Protein AF-A0A5Q4GET6-F1 (afdb_monomer)

Secondary structure (DSSP, 8-state):
--THHHHHHHHHHHHHHSS---PPPPP-TTT--TT--HHHHHHHH---SEEEEEEETTEEEEEEEE--STTSPPEEEEEETTEEEEEEE------S---GGGGGS-SSPPTT--HHHHHHHHHHHHHHHSB-TT-------TT--S------------------------------S-TTSHHHHHHHHHHHHHHHHHTT--TT-BHHHHIIIIITTS-EEEEEETTEEEEEEEETTTTEEEEEEEEETTEEEEEESS--EE-SSSSSTT-EES--

Nearest PDB structures (foldseek):
  4dm5-assembly4_D  TM=6.888E-01  e=6.391E-01  Pseudomonas aeruginosa PAO1
  6e7o-assembly1_B  TM=6.953E-01  e=1.785E+00  Homo sapiens
  6e7o-assembly2_C  TM=7.810E-01  e=1.686E+00  Homo sapiens
  4g59-assembly2_D  TM=2.297E-01  e=4.449E+00  Murid betaherpesvirus 1
  3d37-assembly1_B  TM=3.613E-01  e=8.334E+00  Neisseria meningitidis MC58

Radius of gyration: 22.81 Å; Cα contacts (8 Å, |Δi|>4): 428; chains: 1; bounding box: 54×76×54 Å

Structure (mmCIF, N/CA/C/O backbone):
data_AF-A0A5Q4GET6-F1
#
_entry.id   AF-A0A5Q4GET6-F1
#
loop_
_atom_site.group_PDB
_atom_site.id
_atom_site.type_symbol
_atom_site.label_atom_id
_atom_site.label_alt_id
_atom_site.label_comp_id
_atom_site.label_asym_id
_atom_site.label_entity_id
_atom_site.label_seq_id
_atom_site.pdbx_PDB_ins_code
_atom_site.Cartn_x
_atom_site.Cartn_y
_atom_site.Cartn_z
_atom_site.occupancy
_atom_site.B_iso_or_equiv
_atom_site.auth_seq_id
_atom_site.auth_comp_id
_atom_site.auth_asym_id
_atom_site.auth_atom_id
_atom_site.pdbx_PDB_model_num
ATOM 1 N N . MET A 1 1 ? 30.395 -58.467 11.548 1.00 51.28 1 MET A N 1
ATOM 2 C CA . MET A 1 1 ? 29.445 -57.591 10.824 1.00 51.28 1 MET A CA 1
ATOM 3 C C . MET A 1 1 ? 29.639 -56.114 11.220 1.00 51.28 1 MET A C 1
ATOM 5 O O . MET A 1 1 ? 28.875 -55.628 12.043 1.00 51.28 1 MET A O 1
ATOM 9 N N . PRO A 1 2 ? 30.645 -55.384 10.689 1.00 51.28 2 PRO A N 1
ATOM 10 C CA . PRO A 1 2 ? 30.845 -53.957 10.989 1.00 51.28 2 PRO A CA 1
ATOM 11 C C . PRO A 1 2 ? 30.502 -53.000 9.825 1.00 51.28 2 PRO A C 1
ATOM 13 O O . PRO A 1 2 ? 30.508 -51.788 10.008 1.00 51.28 2 PRO A O 1
ATOM 16 N N . LEU A 1 3 ? 30.165 -53.519 8.638 1.00 47.75 3 LEU A N 1
ATOM 17 C CA . LEU A 1 3 ? 29.995 -52.714 7.419 1.00 47.75 3 LEU A CA 1
ATOM 18 C C . LEU A 1 3 ? 28.686 -51.905 7.359 1.00 47.75 3 LEU A C 1
ATOM 20 O O . LEU A 1 3 ? 28.613 -50.925 6.627 1.00 47.75 3 LEU A O 1
ATOM 24 N N . LEU A 1 4 ? 27.671 -52.245 8.161 1.00 46.81 4 LEU A N 1
ATOM 25 C CA . LEU A 1 4 ? 26.363 -51.580 8.084 1.00 46.81 4 LEU A CA 1
ATOM 26 C C . LEU A 1 4 ? 26.297 -50.213 8.794 1.00 46.81 4 LEU A C 1
ATOM 28 O O . LEU A 1 4 ? 25.364 -49.455 8.556 1.00 46.81 4 LEU A O 1
ATOM 32 N N . ARG A 1 5 ? 27.263 -49.877 9.664 1.00 46.00 5 ARG A N 1
ATOM 33 C CA . ARG A 1 5 ? 27.247 -48.616 10.439 1.00 46.00 5 ARG A CA 1
ATOM 34 C C . ARG A 1 5 ? 27.892 -47.426 9.723 1.00 46.00 5 ARG A C 1
ATOM 36 O O . ARG A 1 5 ? 27.622 -46.291 10.093 1.00 46.00 5 ARG A O 1
ATOM 43 N N . TYR A 1 6 ? 28.707 -47.665 8.694 1.00 47.94 6 TYR A N 1
ATOM 44 C CA . TYR A 1 6 ? 29.340 -46.583 7.928 1.00 47.94 6 TYR A CA 1
ATOM 45 C C . TYR A 1 6 ? 28.446 -46.032 6.808 1.00 47.94 6 TYR A C 1
ATOM 47 O O . TYR A 1 6 ? 28.577 -44.860 6.461 1.00 47.94 6 TYR A O 1
ATOM 55 N N . MET A 1 7 ? 27.501 -46.830 6.294 1.00 44.16 7 MET A N 1
ATOM 56 C CA . MET A 1 7 ? 26.581 -46.407 5.226 1.00 44.16 7 MET A CA 1
ATOM 57 C C . MET A 1 7 ? 25.495 -45.436 5.700 1.00 44.16 7 MET A C 1
ATOM 59 O O . MET A 1 7 ? 25.073 -44.575 4.936 1.00 44.16 7 MET A O 1
ATOM 63 N N . THR A 1 8 ? 25.049 -45.526 6.953 1.00 49.00 8 THR A N 1
ATOM 64 C CA . THR A 1 8 ? 24.044 -44.591 7.476 1.00 49.00 8 THR A CA 1
ATOM 65 C C . THR A 1 8 ? 24.626 -43.214 7.770 1.00 49.00 8 THR A C 1
ATOM 67 O O . THR A 1 8 ? 23.923 -42.233 7.589 1.00 49.00 8 THR A O 1
ATOM 70 N N . CYS A 1 9 ? 25.907 -43.107 8.139 1.00 42.62 9 CYS A N 1
ATOM 71 C CA . CYS A 1 9 ? 26.529 -41.814 8.448 1.00 42.62 9 CYS A CA 1
ATOM 72 C C . CYS A 1 9 ? 26.818 -40.970 7.190 1.00 42.62 9 CYS A C 1
ATOM 74 O O . CYS A 1 9 ? 26.744 -39.745 7.228 1.00 42.62 9 CYS A O 1
ATOM 76 N N . THR A 1 10 ? 27.107 -41.614 6.054 1.00 50.06 10 THR A N 1
ATOM 77 C CA . THR A 1 10 ? 27.337 -40.918 4.774 1.00 50.06 10 THR A CA 1
ATOM 78 C C . THR A 1 10 ? 26.037 -40.430 4.138 1.00 50.06 10 THR A C 1
ATOM 80 O O . THR A 1 10 ? 26.026 -39.363 3.527 1.00 50.06 10 THR A O 1
ATOM 83 N N . LEU A 1 11 ? 24.926 -41.152 4.325 1.00 46.38 11 LEU A N 1
ATOM 84 C CA . LEU A 1 11 ? 23.637 -40.766 3.748 1.00 46.38 11 LEU A CA 1
ATOM 85 C C . LEU A 1 11 ? 23.044 -39.512 4.418 1.00 46.38 11 LEU A C 1
ATOM 87 O O . LEU A 1 11 ? 22.482 -38.668 3.726 1.00 46.38 11 LEU A O 1
ATOM 91 N N . THR A 1 12 ? 23.213 -39.342 5.736 1.00 50.28 12 THR A N 1
ATOM 92 C CA . THR A 1 12 ? 22.733 -38.147 6.459 1.00 50.28 12 THR A CA 1
ATOM 93 C C . THR A 1 12 ? 23.566 -36.900 6.172 1.00 50.28 12 THR A C 1
ATOM 95 O O . THR A 1 12 ? 23.047 -35.790 6.237 1.00 50.28 12 THR A O 1
ATOM 98 N N . MET A 1 13 ? 24.852 -37.055 5.842 1.00 44.59 13 MET A N 1
ATOM 99 C CA . MET A 1 13 ? 25.710 -35.908 5.531 1.00 44.59 13 MET A CA 1
ATOM 100 C C . MET A 1 13 ? 25.432 -35.339 4.128 1.00 44.59 13 MET A C 1
ATOM 102 O O . MET A 1 13 ? 25.632 -34.149 3.896 1.00 44.59 13 MET A O 1
ATOM 106 N N . MET A 1 14 ? 24.911 -36.160 3.207 1.00 44.09 14 MET A N 1
ATOM 107 C CA . MET A 1 14 ? 24.609 -35.734 1.837 1.00 44.09 14 MET A CA 1
ATOM 108 C C . MET A 1 14 ? 23.260 -35.000 1.709 1.00 44.09 14 MET A C 1
ATOM 110 O O . MET A 1 14 ? 23.123 -34.125 0.857 1.00 44.09 14 MET A O 1
ATOM 114 N N . THR A 1 15 ? 22.283 -35.271 2.581 1.00 50.56 15 THR A N 1
ATOM 115 C CA . THR A 1 15 ? 21.003 -34.537 2.610 1.00 50.56 15 THR A CA 1
ATOM 116 C C . THR A 1 15 ? 21.117 -33.133 3.207 1.00 50.56 15 THR A C 1
ATOM 118 O O . THR A 1 15 ? 20.349 -32.259 2.817 1.00 50.56 15 THR A O 1
ATOM 121 N N . ILE A 1 16 ? 22.096 -32.874 4.082 1.00 49.88 16 ILE A N 1
ATOM 122 C CA . ILE A 1 16 ? 22.328 -31.536 4.666 1.00 49.88 16 ILE A CA 1
ATOM 123 C C . ILE A 1 16 ? 23.062 -30.603 3.680 1.00 49.88 16 ILE A C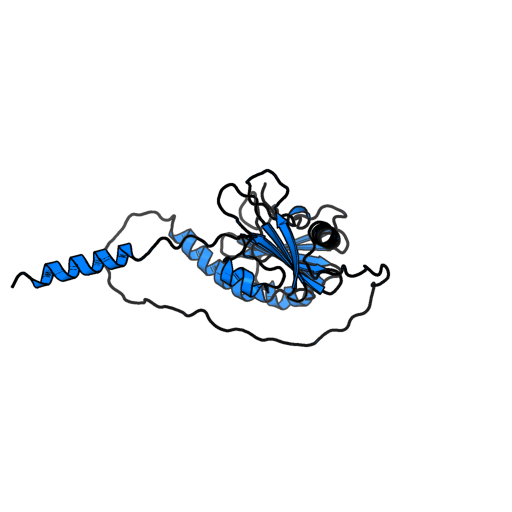 1
ATOM 125 O O . ILE A 1 16 ? 22.913 -29.390 3.752 1.00 49.88 16 ILE A O 1
ATOM 129 N N . LEU A 1 17 ? 23.803 -31.140 2.705 1.00 45.44 17 LEU A N 1
ATOM 130 C CA . LEU A 1 17 ? 24.475 -30.331 1.673 1.00 45.44 17 LEU A CA 1
ATOM 131 C C . LEU A 1 17 ? 23.566 -29.969 0.484 1.00 45.44 17 LEU A C 1
ATOM 133 O O . LEU A 1 17 ? 23.914 -29.092 -0.303 1.00 45.44 17 LEU A O 1
ATOM 137 N N . LEU A 1 18 ? 22.400 -30.613 0.361 1.00 47.69 18 LEU A N 1
ATOM 138 C CA . LEU A 1 18 ? 21.393 -30.320 -0.667 1.00 47.69 18 LEU A CA 1
ATOM 139 C C . LEU A 1 18 ? 20.304 -29.348 -0.202 1.00 47.69 18 LEU A C 1
ATOM 141 O O . LEU A 1 18 ? 19.483 -28.937 -1.022 1.00 47.69 18 LEU A O 1
ATOM 145 N N . SER A 1 19 ? 20.327 -28.888 1.054 1.00 45.31 19 SER A N 1
ATOM 146 C CA . SER A 1 19 ? 19.693 -27.613 1.400 1.00 45.31 19 SER A CA 1
ATOM 147 C C . SER A 1 19 ? 20.565 -26.485 0.847 1.00 45.31 19 SER A C 1
ATOM 149 O O . SER A 1 19 ? 21.193 -25.733 1.594 1.00 45.31 19 SER A O 1
ATOM 151 N N . GLY A 1 20 ? 20.673 -26.427 -0.484 1.00 45.19 20 GLY A N 1
ATOM 152 C CA . GLY A 1 20 ? 21.256 -25.296 -1.174 1.00 45.19 20 GLY A CA 1
ATOM 153 C C . GLY A 1 20 ? 20.581 -24.051 -0.631 1.00 45.19 20 GLY A C 1
ATOM 154 O O . GLY A 1 20 ? 19.354 -24.018 -0.510 1.00 45.19 20 GLY A O 1
ATOM 155 N N . CYS A 1 21 ? 21.382 -23.064 -0.241 1.00 48.19 21 CYS A N 1
ATOM 156 C CA . CYS A 1 21 ? 20.897 -21.725 0.031 1.00 48.19 21 CYS A CA 1
ATOM 157 C C . CYS A 1 21 ? 20.156 -21.270 -1.226 1.00 48.19 21 CYS A C 1
ATOM 159 O O . CYS A 1 21 ? 20.786 -20.786 -2.163 1.00 48.19 21 CYS A O 1
ATOM 161 N N . ALA A 1 22 ? 18.844 -21.506 -1.287 1.00 53.22 22 ALA A N 1
ATOM 162 C CA . ALA A 1 22 ? 18.004 -20.967 -2.331 1.00 53.22 22 ALA A CA 1
ATOM 163 C C . ALA A 1 22 ? 18.112 -19.457 -2.158 1.00 53.22 22 ALA A C 1
ATOM 165 O O . ALA A 1 22 ? 17.583 -18.889 -1.201 1.00 53.22 22 ALA A O 1
ATOM 166 N N . SER A 1 23 ? 18.930 -18.835 -3.005 1.00 60.94 23 SER A N 1
ATOM 167 C CA . SER A 1 23 ? 19.080 -17.392 -3.045 1.00 60.94 23 SER A CA 1
ATOM 168 C C . SER A 1 23 ? 17.683 -16.809 -3.181 1.00 60.94 23 SER A C 1
ATOM 170 O O . SER A 1 23 ? 16.946 -17.210 -4.084 1.00 60.94 23 SER A O 1
ATOM 172 N N . LYS A 1 24 ? 17.308 -15.915 -2.261 1.00 65.69 24 LYS A N 1
ATOM 173 C CA . LYS A 1 24 ? 16.053 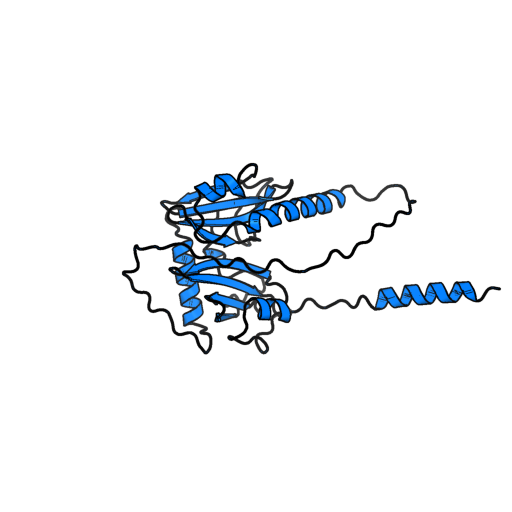-15.168 -2.351 1.00 65.69 24 LYS A CA 1
ATOM 174 C C . LYS A 1 24 ? 15.980 -14.588 -3.773 1.00 65.69 24 LYS A C 1
ATOM 176 O O . LYS A 1 24 ? 16.949 -13.939 -4.172 1.00 65.69 24 LYS A O 1
ATOM 181 N N . PRO A 1 25 ? 14.926 -14.880 -4.556 1.00 71.94 25 PRO A N 1
ATOM 182 C CA . PRO A 1 25 ? 14.800 -14.290 -5.880 1.00 71.94 25 PRO A CA 1
ATOM 183 C C . PRO A 1 25 ? 14.797 -12.766 -5.721 1.00 71.94 25 PRO A C 1
ATOM 185 O O . PRO A 1 25 ? 14.176 -12.235 -4.798 1.00 71.94 25 PRO A O 1
ATOM 188 N N . TYR A 1 26 ? 15.576 -12.095 -6.563 1.00 79.50 26 TYR A N 1
ATOM 189 C CA . TYR A 1 26 ? 15.629 -10.640 -6.638 1.00 79.50 26 TYR A CA 1
ATOM 190 C C . TYR A 1 26 ? 14.749 -10.180 -7.791 1.00 79.50 26 TYR A C 1
ATOM 192 O O . TYR A 1 26 ? 14.568 -10.905 -8.776 1.00 79.50 26 TYR A O 1
ATOM 200 N N . PHE A 1 27 ? 14.226 -8.964 -7.680 1.00 81.94 27 PHE A N 1
ATOM 201 C CA . PHE A 1 27 ? 13.545 -8.355 -8.807 1.00 81.94 27 PHE A CA 1
ATOM 202 C C . PHE A 1 27 ? 14.565 -7.952 -9.863 1.00 81.94 27 PHE A C 1
ATOM 204 O O . PHE A 1 27 ? 15.551 -7.273 -9.571 1.00 81.94 27 PHE A O 1
ATOM 211 N N . ASP A 1 28 ? 14.313 -8.393 -11.085 1.00 79.69 28 ASP A N 1
ATOM 212 C CA . ASP A 1 28 ? 15.148 -8.121 -12.239 1.00 79.69 28 ASP A CA 1
ATOM 213 C C . ASP A 1 28 ? 14.284 -7.434 -13.290 1.00 79.69 28 ASP A C 1
ATOM 215 O O . ASP A 1 28 ? 13.353 -8.019 -13.840 1.00 79.69 28 ASP A O 1
ATOM 219 N N . MET A 1 29 ? 14.588 -6.161 -13.521 1.00 75.56 29 MET A N 1
ATOM 220 C CA . MET A 1 29 ? 13.825 -5.311 -14.425 1.00 75.56 29 MET A CA 1
ATOM 221 C C . MET A 1 29 ? 14.010 -5.719 -15.892 1.00 75.56 29 MET A C 1
ATOM 223 O O . MET A 1 29 ? 13.139 -5.430 -16.702 1.00 75.56 29 MET A O 1
ATOM 227 N N . GLU A 1 30 ? 15.103 -6.407 -16.244 1.00 75.81 30 GLU A N 1
ATOM 228 C CA . GLU A 1 30 ? 15.332 -6.877 -17.619 1.00 75.81 30 GLU A CA 1
ATOM 229 C C . GLU A 1 30 ? 14.419 -8.051 -17.985 1.00 75.81 30 GLU A C 1
ATOM 231 O O . GLU A 1 30 ? 14.071 -8.237 -19.152 1.00 75.81 30 GLU A O 1
ATOM 236 N N . THR A 1 31 ? 14.027 -8.845 -16.987 1.00 77.12 31 THR A N 1
ATOM 237 C CA . THR A 1 31 ? 13.155 -10.012 -17.162 1.00 77.12 31 THR A CA 1
ATOM 238 C C . THR A 1 31 ? 11.711 -9.756 -16.746 1.00 77.12 31 THR A C 1
ATOM 240 O O . THR A 1 31 ? 10.856 -10.604 -17.011 1.00 77.12 31 THR A O 1
ATOM 243 N N . ALA A 1 32 ? 11.418 -8.606 -16.135 1.00 76.62 32 ALA A N 1
ATOM 244 C CA . ALA A 1 32 ? 10.061 -8.154 -15.868 1.00 76.62 32 ALA A CA 1
ATOM 245 C C . ALA A 1 32 ? 9.429 -7.601 -17.153 1.00 76.62 32 ALA A C 1
ATOM 247 O O . ALA A 1 32 ? 9.948 -6.685 -17.790 1.00 76.62 32 ALA A O 1
ATOM 248 N N . SER A 1 33 ? 8.283 -8.153 -17.539 1.00 75.94 33 SER A N 1
ATOM 249 C CA . SER A 1 33 ? 7.458 -7.614 -18.613 1.00 75.94 33 SER A CA 1
ATOM 250 C C . SER A 1 33 ? 6.381 -6.723 -18.018 1.00 75.94 33 SER A C 1
ATOM 252 O O . SER A 1 33 ? 5.735 -7.072 -17.036 1.00 75.94 33 SER A O 1
ATOM 254 N N . HIS A 1 34 ? 6.086 -5.600 -18.665 1.00 70.38 34 HIS A N 1
ATOM 255 C CA . HIS A 1 34 ? 4.929 -4.789 -18.285 1.00 70.38 34 HIS A CA 1
ATOM 256 C C . HIS A 1 34 ? 3.576 -5.474 -18.557 1.00 70.38 34 HIS A C 1
ATOM 258 O O . HIS A 1 34 ? 2.538 -5.010 -18.089 1.00 70.38 34 HIS A O 1
ATOM 264 N N . GLN A 1 35 ? 3.579 -6.586 -19.292 1.00 75.44 35 GLN A N 1
ATOM 265 C CA . GLN A 1 35 ? 2.404 -7.437 -19.475 1.00 75.44 35 GLN A CA 1
ATOM 266 C C . GLN A 1 35 ? 2.279 -8.511 -18.391 1.00 75.44 35 GLN A C 1
ATOM 268 O O . GLN A 1 35 ? 1.263 -9.202 -18.358 1.00 75.44 35 GLN A O 1
ATOM 273 N N . ASP A 1 36 ? 3.287 -8.670 -17.527 1.00 79.50 36 ASP A N 1
ATOM 274 C CA . ASP A 1 36 ? 3.204 -9.628 -16.432 1.00 79.50 36 ASP A CA 1
ATOM 275 C C . ASP A 1 36 ? 2.072 -9.216 -15.484 1.00 79.50 36 ASP A C 1
ATOM 277 O O . ASP A 1 36 ? 1.946 -8.054 -15.074 1.00 79.50 36 ASP A O 1
ATOM 281 N N . SER A 1 37 ? 1.242 -10.195 -15.126 1.00 84.31 37 SER A N 1
ATOM 282 C CA . SER A 1 37 ? 0.279 -10.015 -14.050 1.00 84.31 37 SER A CA 1
ATOM 283 C C . SER A 1 37 ? 1.005 -9.888 -12.707 1.00 84.31 37 SER A C 1
ATOM 285 O O . SER A 1 37 ? 2.180 -10.236 -12.560 1.00 84.31 37 SER A O 1
ATOM 287 N N . TRP A 1 38 ? 0.282 -9.429 -11.684 1.00 85.69 38 TRP A N 1
ATOM 288 C CA . TRP A 1 38 ? 0.804 -9.406 -10.316 1.00 85.69 38 TRP A CA 1
ATOM 289 C C . TRP A 1 38 ? 1.344 -10.776 -9.873 1.00 85.69 38 TRP A C 1
ATOM 291 O O . TRP A 1 38 ? 2.428 -10.865 -9.294 1.00 85.69 38 TRP A O 1
ATOM 301 N N . ASP A 1 39 ? 0.597 -11.844 -10.154 1.00 87.50 39 ASP A N 1
ATOM 302 C CA . ASP A 1 39 ? 0.972 -13.193 -9.739 1.00 87.50 39 ASP A CA 1
ATOM 303 C C . ASP A 1 39 ? 2.181 -13.709 -10.524 1.00 87.50 39 ASP A C 1
ATOM 305 O O . ASP A 1 39 ? 3.042 -14.369 -9.942 1.00 87.50 39 ASP A O 1
ATOM 309 N N . ASP A 1 40 ? 2.314 -13.354 -11.805 1.00 87.94 40 ASP A N 1
ATOM 310 C CA . ASP A 1 40 ? 3.498 -13.690 -12.604 1.00 87.94 40 ASP A CA 1
ATOM 311 C C . ASP A 1 40 ? 4.762 -13.040 -12.036 1.00 87.94 40 ASP A C 1
ATOM 313 O O . ASP A 1 40 ? 5.784 -13.718 -11.879 1.00 87.94 40 ASP A O 1
ATOM 317 N N . LEU A 1 41 ? 4.683 -11.760 -11.652 1.00 86.38 41 LEU A N 1
ATOM 318 C CA . LEU A 1 41 ? 5.796 -11.073 -11.000 1.00 86.38 41 LEU A CA 1
ATOM 319 C C . LEU A 1 41 ? 6.145 -11.719 -9.661 1.00 86.38 41 LEU A C 1
ATOM 321 O O . LEU A 1 41 ? 7.321 -11.966 -9.393 1.00 86.38 41 LEU A O 1
ATOM 325 N N . VAL A 1 42 ? 5.145 -12.044 -8.835 1.00 88.75 42 VAL A N 1
ATOM 326 C CA . VAL A 1 42 ? 5.389 -12.681 -7.534 1.00 88.75 42 VAL A CA 1
ATOM 327 C C . VAL A 1 42 ? 6.001 -14.075 -7.691 1.00 88.75 42 VAL A C 1
ATOM 329 O O . VAL A 1 42 ? 6.910 -14.456 -6.951 1.00 88.75 42 VAL A O 1
ATOM 332 N N . ASN A 1 43 ? 5.536 -14.847 -8.670 1.00 87.38 43 ASN A N 1
ATOM 333 C CA . ASN A 1 43 ? 6.049 -16.186 -8.936 1.00 87.38 43 ASN A CA 1
ATOM 334 C C . ASN A 1 43 ? 7.489 -16.158 -9.467 1.00 87.38 43 ASN A C 1
ATOM 336 O O . ASN A 1 43 ? 8.286 -17.025 -9.106 1.00 87.38 43 ASN A O 1
ATOM 340 N N . ARG A 1 44 ? 7.839 -15.168 -10.297 1.00 86.44 44 ARG A N 1
ATOM 341 C CA . ARG A 1 44 ? 9.167 -15.051 -10.920 1.00 86.44 44 ARG A CA 1
ATOM 342 C C . ARG A 1 44 ? 10.198 -14.387 -10.006 1.00 86.44 44 ARG A C 1
ATOM 344 O O . ARG A 1 44 ? 11.326 -14.865 -9.910 1.00 86.44 44 ARG A O 1
ATOM 351 N N . HIS A 1 45 ? 9.810 -13.313 -9.322 1.00 86.75 45 HIS A N 1
ATOM 352 C CA . HIS A 1 45 ? 10.716 -12.446 -8.560 1.00 86.75 45 HIS A CA 1
ATOM 353 C C . HIS A 1 45 ? 10.566 -12.584 -7.039 1.00 86.75 45 HIS A C 1
ATOM 355 O O . HIS A 1 45 ? 11.313 -11.966 -6.284 1.00 86.75 45 HIS A O 1
ATOM 361 N N . GLY A 1 46 ? 9.645 -13.426 -6.567 1.00 87.75 46 GLY A N 1
ATOM 362 C CA . GLY A 1 46 ? 9.380 -13.633 -5.147 1.00 87.75 46 GLY A CA 1
ATOM 363 C C . GLY A 1 46 ? 8.365 -12.650 -4.582 1.00 87.75 46 GLY A C 1
ATOM 364 O O . GLY A 1 46 ? 7.554 -12.079 -5.291 1.00 87.75 46 GLY A O 1
ATOM 365 N N . ARG A 1 47 ? 8.354 -12.463 -3.263 1.00 88.06 47 ARG A N 1
ATOM 366 C CA . ARG A 1 47 ? 7.440 -11.490 -2.655 1.00 88.06 47 ARG A CA 1
ATOM 367 C C . ARG A 1 47 ? 8.072 -10.103 -2.658 1.00 88.06 47 ARG A C 1
ATOM 369 O O . ARG A 1 47 ? 9.265 -10.010 -2.353 1.00 88.06 47 ARG A O 1
ATOM 376 N N . PRO A 1 48 ? 7.283 -9.050 -2.922 1.00 89.88 48 PRO A N 1
ATOM 377 C CA . PRO A 1 48 ? 7.764 -7.693 -2.743 1.00 89.88 48 PRO A CA 1
ATOM 378 C C . PRO A 1 48 ? 8.172 -7.484 -1.283 1.00 89.88 48 PRO A C 1
ATOM 380 O O . PRO A 1 48 ? 7.665 -8.147 -0.371 1.00 89.88 48 PRO A O 1
ATOM 383 N N . PHE A 1 49 ? 9.101 -6.558 -1.076 1.00 86.56 49 PHE A N 1
ATOM 384 C CA . PHE A 1 49 ? 9.455 -6.091 0.257 1.00 86.56 49 PHE A CA 1
ATOM 385 C C . PHE A 1 49 ? 8.256 -5.416 0.920 1.00 86.56 49 PHE A C 1
ATOM 387 O O . PHE A 1 49 ? 7.992 -5.654 2.097 1.00 86.56 49 PHE A O 1
ATOM 394 N N . ASP A 1 50 ? 7.514 -4.637 0.135 1.00 89.62 50 ASP A N 1
ATOM 395 C CA . ASP A 1 50 ? 6.343 -3.923 0.601 1.00 89.62 50 ASP A CA 1
ATOM 396 C C . ASP A 1 50 ? 5.250 -3.852 -0.477 1.00 89.62 50 ASP A C 1
ATOM 398 O O . ASP A 1 50 ? 5.542 -3.852 -1.672 1.00 89.62 50 ASP A O 1
ATOM 402 N N . SER A 1 51 ? 3.983 -3.814 -0.065 1.00 92.81 51 SER A N 1
ATOM 403 C CA . SER A 1 51 ? 2.836 -3.674 -0.957 1.00 92.81 51 SER A CA 1
ATOM 404 C C . SER A 1 51 ? 1.668 -2.916 -0.324 1.00 92.81 51 SER A C 1
ATOM 406 O O . SER A 1 51 ? 1.334 -3.082 0.859 1.00 92.81 51 SER A O 1
ATOM 408 N N . LEU A 1 52 ? 0.999 -2.149 -1.180 1.00 95.25 52 LEU A N 1
ATOM 409 C CA . LEU A 1 52 ? -0.163 -1.326 -0.886 1.00 95.25 52 LEU A CA 1
ATOM 410 C C . LEU A 1 52 ? -1.253 -1.603 -1.925 1.00 95.25 52 LEU A C 1
ATOM 412 O O . LEU A 1 52 ? -0.998 -1.558 -3.125 1.00 95.25 52 LEU A O 1
ATOM 416 N N . GLU A 1 53 ? -2.473 -1.855 -1.467 1.00 95.81 53 GLU A N 1
ATOM 417 C CA . GLU A 1 53 ? -3.680 -1.864 -2.302 1.00 95.81 53 GLU A CA 1
ATOM 418 C C . GLU A 1 53 ? -4.396 -0.522 -2.109 1.00 95.81 53 GLU A C 1
ATOM 420 O O . GLU A 1 53 ? -4.548 -0.088 -0.971 1.00 95.81 53 GLU A O 1
ATOM 425 N N . PHE A 1 54 ? -4.833 0.156 -3.170 1.00 96.44 54 PHE A N 1
ATOM 426 C CA . PHE A 1 54 ? -5.534 1.443 -3.066 1.00 96.44 54 PHE A CA 1
ATOM 427 C C . PHE A 1 54 ? -6.489 1.683 -4.236 1.00 96.44 54 PHE A C 1
ATOM 429 O O . PHE A 1 54 ? -6.416 0.996 -5.252 1.00 96.44 54 PHE A O 1
ATOM 436 N N . LEU A 1 55 ? -7.410 2.632 -4.074 1.00 93.44 55 LEU A N 1
ATOM 437 C CA . LEU A 1 55 ? -8.292 3.091 -5.143 1.00 93.44 55 LEU A CA 1
ATOM 438 C C . LEU A 1 55 ? -7.649 4.271 -5.878 1.00 93.44 55 LEU A C 1
ATOM 440 O O . LEU A 1 55 ? -7.368 5.297 -5.259 1.00 93.44 55 LEU A O 1
ATOM 444 N N . LEU A 1 56 ? -7.445 4.129 -7.184 1.00 91.25 56 LEU A N 1
ATOM 445 C CA . LEU A 1 56 ? -7.160 5.236 -8.096 1.00 91.25 56 LEU A CA 1
ATOM 446 C C . LEU A 1 56 ? -8.467 5.566 -8.817 1.00 91.25 56 LEU A C 1
ATOM 448 O O . LEU A 1 56 ? -8.968 4.731 -9.571 1.00 91.25 56 LEU A O 1
ATOM 452 N N . ASP A 1 57 ? -9.069 6.715 -8.511 1.00 86.31 57 ASP A N 1
ATOM 453 C CA . ASP A 1 57 ? -10.473 7.002 -8.818 1.00 86.31 57 ASP A CA 1
ATOM 454 C C . ASP A 1 57 ? -11.416 5.880 -8.323 1.00 86.31 57 ASP A C 1
ATOM 456 O O . ASP A 1 57 ? -11.742 5.796 -7.137 1.00 86.31 57 ASP A O 1
ATOM 460 N N . GLN A 1 58 ? -11.843 4.985 -9.221 1.00 83.31 58 GLN A N 1
ATOM 461 C CA . GLN A 1 58 ? -12.699 3.826 -8.925 1.00 83.31 58 GLN A CA 1
ATOM 462 C C . GLN A 1 58 ? -12.027 2.474 -9.213 1.00 83.31 58 GLN A C 1
ATOM 464 O O . GLN A 1 58 ? -12.648 1.426 -9.031 1.00 83.31 58 GLN A O 1
ATOM 469 N N . GLN A 1 59 ? -10.771 2.478 -9.659 1.00 89.69 59 GLN A N 1
ATOM 470 C CA . GLN A 1 59 ? -10.026 1.275 -10.014 1.00 89.69 59 GLN A CA 1
ATOM 471 C C . GLN A 1 59 ? -9.174 0.796 -8.842 1.00 89.69 59 GLN A C 1
ATOM 473 O O . GLN A 1 59 ? -8.522 1.582 -8.154 1.00 89.69 59 GLN A O 1
ATOM 478 N N . ALA A 1 60 ? -9.170 -0.518 -8.616 1.00 91.81 60 ALA A N 1
ATOM 479 C CA . ALA A 1 60 ? -8.317 -1.131 -7.611 1.00 91.81 60 ALA A CA 1
ATOM 480 C C . ALA A 1 60 ? -6.897 -1.278 -8.164 1.00 91.81 60 ALA A C 1
ATOM 482 O O . ALA A 1 60 ? -6.647 -2.021 -9.115 1.00 91.81 60 ALA A O 1
ATOM 483 N N . CYS A 1 61 ? -5.970 -0.591 -7.516 1.00 93.94 61 CYS A N 1
ATOM 484 C CA . CYS A 1 61 ? -4.564 -0.594 -7.851 1.00 93.94 61 CYS A CA 1
ATOM 485 C C . CYS A 1 61 ? -3.743 -1.262 -6.752 1.00 93.94 61 CYS A C 1
ATOM 487 O O . CYS A 1 61 ? -4.105 -1.277 -5.572 1.00 93.94 61 CYS A O 1
ATOM 489 N N . LYS A 1 62 ? -2.603 -1.812 -7.153 1.00 95.00 62 LYS A N 1
ATOM 490 C CA . LYS A 1 62 ? -1.591 -2.367 -6.273 1.00 95.00 62 LYS A CA 1
ATOM 491 C C . LYS A 1 62 ? -0.243 -1.748 -6.598 1.00 95.00 62 LYS A C 1
ATOM 493 O O . LYS A 1 62 ? 0.262 -1.877 -7.711 1.00 95.00 62 LYS A O 1
ATOM 498 N N . ALA A 1 63 ? 0.338 -1.104 -5.600 1.00 94.38 63 ALA A N 1
ATOM 499 C CA . ALA A 1 63 ? 1.719 -0.669 -5.616 1.00 94.38 63 ALA A CA 1
ATOM 500 C C . ALA A 1 63 ? 2.575 -1.664 -4.838 1.00 94.38 63 ALA A C 1
ATOM 502 O O . ALA A 1 63 ? 2.136 -2.217 -3.825 1.00 94.38 63 ALA A O 1
ATOM 503 N N . ALA A 1 64 ? 3.801 -1.885 -5.294 1.00 92.88 64 ALA A N 1
ATOM 504 C CA . ALA A 1 64 ? 4.736 -2.737 -4.585 1.00 92.88 64 ALA A CA 1
ATOM 505 C C . ALA A 1 64 ? 6.174 -2.308 -4.785 1.00 92.88 64 ALA A C 1
ATOM 507 O O . ALA A 1 64 ? 6.554 -1.895 -5.877 1.00 92.88 64 ALA A O 1
ATOM 508 N N . THR A 1 65 ? 6.962 -2.452 -3.729 1.00 91.25 65 THR A N 1
ATOM 509 C CA . THR A 1 65 ? 8.389 -2.161 -3.728 1.00 91.25 65 THR A CA 1
ATOM 510 C C . THR A 1 65 ? 9.167 -3.463 -3.627 1.00 91.25 65 THR A C 1
ATOM 512 O O . THR A 1 65 ? 8.912 -4.310 -2.766 1.00 91.25 65 THR A O 1
ATOM 515 N N . TRP A 1 66 ? 10.131 -3.624 -4.523 1.00 89.94 66 TRP A N 1
ATOM 516 C CA . TRP A 1 66 ? 10.894 -4.839 -4.727 1.00 89.94 66 TRP A CA 1
ATOM 517 C C . TRP A 1 66 ? 12.375 -4.605 -4.463 1.00 89.94 66 TRP A C 1
ATOM 519 O O . TRP A 1 66 ? 12.954 -3.598 -4.870 1.00 89.94 66 TRP A O 1
ATOM 529 N N . GLU A 1 67 ? 13.001 -5.573 -3.802 1.00 86.31 67 GLU A N 1
ATOM 530 C CA . GLU A 1 67 ? 14.441 -5.577 -3.578 1.00 86.31 67 GLU A CA 1
ATOM 531 C C . GLU A 1 67 ? 15.160 -6.079 -4.841 1.00 86.31 67 GLU A C 1
ATOM 533 O O . GLU A 1 67 ? 14.870 -7.170 -5.343 1.00 86.31 67 GLU A O 1
ATOM 538 N N . GLN A 1 68 ? 16.106 -5.289 -5.350 1.00 79.25 68 GLN A N 1
ATOM 539 C CA . GLN A 1 68 ? 17.019 -5.709 -6.414 1.00 79.25 68 GLN A CA 1
ATOM 540 C C . GLN A 1 68 ? 18.297 -6.331 -5.843 1.00 79.25 68 GLN A C 1
ATOM 542 O O . GLN A 1 68 ? 18.511 -6.376 -4.629 1.00 79.25 68 GLN A O 1
ATOM 547 N N . GLN A 1 69 ? 19.167 -6.821 -6.731 1.00 79.38 69 GLN A N 1
ATOM 548 C CA . GLN A 1 69 ? 20.494 -7.288 -6.339 1.00 79.38 69 GLN A CA 1
ATOM 549 C C . GLN A 1 69 ? 21.233 -6.226 -5.511 1.00 79.38 69 GLN A C 1
ATOM 551 O O . GLN A 1 69 ? 21.079 -5.020 -5.709 1.00 79.38 69 GLN A O 1
ATOM 556 N N . ARG A 1 70 ? 22.053 -6.688 -4.562 1.00 74.75 70 ARG A N 1
ATOM 557 C CA . ARG A 1 70 ? 22.751 -5.821 -3.607 1.00 74.75 70 ARG A CA 1
ATOM 558 C C . ARG A 1 70 ? 23.493 -4.683 -4.324 1.00 74.75 70 ARG A C 1
ATOM 560 O O . ARG A 1 70 ? 24.366 -4.938 -5.146 1.00 74.75 70 ARG A O 1
ATOM 567 N N . GLY A 1 71 ? 23.210 -3.448 -3.910 1.00 70.62 71 GLY A N 1
ATOM 568 C CA . GLY A 1 71 ? 23.835 -2.242 -4.460 1.00 70.62 71 GLY A CA 1
ATOM 569 C C . GLY A 1 71 ? 23.064 -1.605 -5.616 1.00 70.62 71 GLY A C 1
ATOM 570 O O . GLY A 1 71 ? 23.520 -0.592 -6.138 1.00 70.62 71 GLY A O 1
ATOM 571 N N . LEU A 1 72 ? 21.909 -2.157 -5.990 1.00 76.56 72 LEU A N 1
ATOM 572 C CA . LEU A 1 72 ? 20.961 -1.528 -6.903 1.00 76.56 72 LEU A CA 1
ATOM 573 C C . LEU A 1 72 ? 19.793 -0.886 -6.130 1.00 76.56 72 LEU A C 1
ATOM 575 O O . LEU A 1 72 ? 19.487 -1.328 -5.015 1.00 76.56 72 LEU A O 1
ATOM 579 N N . PRO A 1 73 ? 19.160 0.165 -6.684 1.00 79.00 73 PRO A N 1
ATOM 580 C CA . PRO A 1 73 ? 17.969 0.764 -6.091 1.00 79.00 73 PRO A CA 1
ATOM 581 C C . PRO A 1 73 ? 16.807 -0.235 -6.065 1.00 79.00 73 PRO A C 1
ATOM 583 O O . PRO A 1 73 ? 16.752 -1.181 -6.849 1.00 79.00 73 PRO A O 1
ATOM 586 N N . THR A 1 74 ? 15.856 -0.026 -5.157 1.00 86.25 74 THR A N 1
ATOM 587 C CA . THR A 1 74 ? 14.607 -0.802 -5.168 1.00 86.25 74 THR A CA 1
ATOM 588 C C . THR A 1 74 ? 13.784 -0.454 -6.409 1.00 86.25 74 THR A C 1
ATOM 590 O O . THR A 1 74 ? 13.946 0.627 -6.969 1.00 86.25 74 THR A O 1
ATOM 593 N N . ILE A 1 75 ? 12.905 -1.351 -6.857 1.00 88.12 75 ILE A N 1
ATOM 594 C CA . ILE A 1 75 ? 11.942 -1.043 -7.926 1.00 88.12 75 ILE A CA 1
ATOM 595 C C . ILE A 1 75 ? 10.563 -0.888 -7.319 1.00 88.12 75 ILE A C 1
ATOM 597 O O . ILE A 1 75 ? 10.137 -1.743 -6.547 1.00 88.12 75 ILE A O 1
ATOM 601 N N . THR A 1 76 ? 9.840 0.151 -7.717 1.00 91.19 76 THR A N 1
ATOM 602 C CA . THR A 1 76 ? 8.410 0.267 -7.453 1.00 91.19 76 THR A CA 1
ATOM 603 C C . THR A 1 76 ? 7.624 -0.082 -8.708 1.00 91.19 76 THR A C 1
ATOM 605 O O . THR A 1 76 ? 7.864 0.480 -9.775 1.00 91.19 76 THR A O 1
ATOM 608 N N . THR A 1 77 ? 6.673 -0.999 -8.578 1.00 92.06 77 THR A N 1
ATOM 609 C CA . THR A 1 77 ? 5.729 -1.373 -9.635 1.00 92.06 77 THR A CA 1
ATOM 610 C C . THR A 1 77 ? 4.331 -0.903 -9.263 1.00 92.06 77 THR A C 1
ATOM 612 O O . THR A 1 77 ? 3.917 -1.058 -8.111 1.00 92.06 77 THR A O 1
ATOM 615 N N . LEU A 1 78 ? 3.587 -0.391 -10.236 1.00 93.25 78 LEU A N 1
ATOM 616 C CA . LEU A 1 78 ? 2.181 -0.025 -10.106 1.00 93.25 78 LEU A CA 1
ATOM 617 C C . LEU A 1 78 ? 1.349 -0.871 -11.065 1.00 93.25 78 LEU A C 1
ATOM 619 O O . LEU A 1 78 ? 1.598 -0.863 -12.270 1.00 93.25 78 LEU A O 1
ATOM 623 N N . HIS A 1 79 ? 0.348 -1.564 -10.531 1.00 92.12 79 HIS A N 1
ATOM 624 C CA . HIS A 1 79 ? -0.583 -2.388 -11.291 1.00 92.12 79 HIS A CA 1
ATOM 625 C C . HIS A 1 79 ? -2.017 -1.952 -11.037 1.00 92.12 79 HIS A C 1
ATOM 627 O O . HIS A 1 79 ? -2.404 -1.815 -9.882 1.00 92.12 79 HIS A O 1
ATOM 633 N N . CYS A 1 80 ? -2.823 -1.827 -12.083 1.00 89.06 80 CYS A N 1
ATOM 634 C CA . CYS A 1 80 ? -4.268 -1.629 -11.973 1.00 89.06 80 CYS A CA 1
ATOM 635 C C . CYS A 1 80 ? -4.955 -2.517 -13.017 1.00 89.06 80 CYS A C 1
ATOM 637 O O . CYS A 1 80 ? -4.381 -2.782 -14.072 1.00 89.06 80 CYS A O 1
ATOM 639 N N . ASP A 1 81 ? -6.139 -3.049 -12.704 1.00 81.88 81 ASP A N 1
ATOM 640 C CA . ASP A 1 81 ? -6.913 -3.930 -13.599 1.00 81.88 81 ASP A CA 1
ATOM 641 C C . ASP A 1 81 ? -6.105 -5.100 -14.209 1.00 81.88 81 ASP A C 1
ATOM 643 O O . ASP A 1 81 ? -6.316 -5.521 -15.344 1.00 81.88 81 ASP A O 1
ATOM 647 N N . SER A 1 82 ? -5.185 -5.674 -13.425 1.00 74.19 82 SER A N 1
ATOM 648 C CA . SER A 1 82 ? -4.277 -6.770 -13.826 1.00 74.19 82 SER A CA 1
ATOM 649 C C . SER A 1 82 ? -3.204 -6.404 -14.860 1.00 74.19 82 SER A C 1
ATOM 651 O O . SER A 1 82 ? -2.518 -7.297 -15.354 1.00 74.19 82 SER A O 1
ATOM 653 N N . GLN A 1 83 ? -3.013 -5.119 -15.161 1.00 80.38 83 GLN A N 1
ATOM 654 C CA . GLN A 1 83 ? -1.960 -4.626 -16.049 1.00 80.38 83 GLN A CA 1
ATOM 655 C C . GLN A 1 83 ? -0.927 -3.812 -15.272 1.00 80.38 83 GLN A C 1
ATOM 657 O O . GLN A 1 83 ? -1.262 -3.131 -14.302 1.00 80.38 83 GLN A O 1
ATOM 662 N N . THR A 1 84 ? 0.335 -3.857 -15.703 1.00 85.50 84 THR A N 1
ATOM 663 C CA . THR A 1 84 ? 1.365 -2.972 -15.151 1.00 85.50 84 THR A CA 1
ATOM 664 C C . THR A 1 84 ? 1.223 -1.584 -15.766 1.00 85.50 84 THR A C 1
ATOM 666 O O . THR A 1 84 ? 1.463 -1.394 -16.958 1.00 85.50 84 THR A O 1
ATOM 669 N N . MET A 1 85 ? 0.892 -0.599 -14.939 1.00 84.62 85 MET A N 1
ATOM 670 C CA . MET A 1 85 ? 0.837 0.805 -15.339 1.00 84.62 85 MET A CA 1
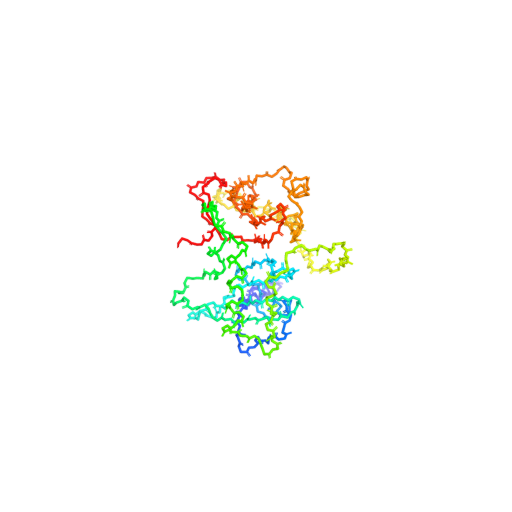ATOM 671 C C . MET A 1 85 ? 2.207 1.469 -15.331 1.00 84.62 85 MET A C 1
ATOM 673 O O . MET A 1 85 ? 2.488 2.283 -16.207 1.00 84.62 85 MET A O 1
ATOM 677 N N . ALA A 1 86 ? 3.055 1.125 -14.360 1.00 88.50 86 ALA A N 1
ATOM 678 C CA . ALA A 1 86 ? 4.373 1.730 -14.215 1.00 88.50 86 ALA A CA 1
ATOM 679 C C . ALA A 1 86 ? 5.370 0.778 -13.555 1.00 88.50 86 ALA A C 1
ATOM 681 O O . ALA A 1 86 ? 5.003 -0.019 -12.688 1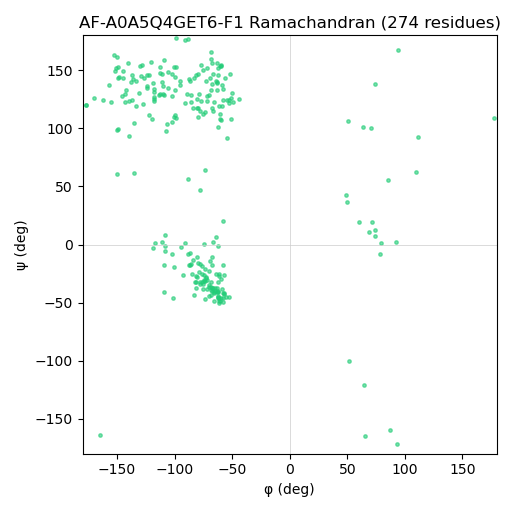.00 88.50 86 ALA A O 1
ATOM 682 N N . MET A 1 87 ? 6.643 0.908 -13.920 1.00 89.12 87 MET A N 1
ATOM 683 C CA . MET A 1 87 ? 7.767 0.344 -13.171 1.00 89.12 87 MET A CA 1
ATOM 684 C C . MET A 1 87 ? 8.875 1.389 -13.122 1.00 89.12 87 MET A C 1
ATOM 686 O O . MET A 1 87 ? 9.310 1.860 -14.170 1.00 89.12 87 MET A O 1
ATOM 690 N N . ALA A 1 88 ? 9.333 1.755 -11.928 1.00 86.75 88 ALA A N 1
ATOM 691 C CA . ALA A 1 88 ? 10.383 2.753 -11.772 1.00 86.75 88 ALA A CA 1
ATOM 692 C C . ALA A 1 88 ? 11.396 2.333 -10.707 1.00 86.75 88 ALA A C 1
ATOM 694 O O . ALA A 1 88 ? 10.992 1.848 -9.643 1.00 86.75 88 ALA A O 1
ATOM 695 N N . PRO A 1 89 ? 12.700 2.555 -10.933 1.00 83.12 89 PRO A N 1
ATOM 696 C CA . PRO A 1 89 ? 13.659 2.505 -9.846 1.00 83.12 89 PRO A CA 1
ATOM 697 C C . PRO A 1 89 ? 13.340 3.594 -8.822 1.00 83.12 89 PRO A C 1
ATOM 699 O O . PRO A 1 89 ? 12.876 4.682 -9.166 1.00 83.12 89 PRO A O 1
ATOM 702 N N . ASP A 1 90 ? 13.593 3.307 -7.552 1.00 76.19 90 ASP A N 1
ATOM 703 C CA . ASP A 1 90 ? 13.580 4.328 -6.521 1.00 76.19 90 ASP A CA 1
ATOM 704 C C . ASP A 1 90 ? 14.648 5.376 -6.828 1.00 76.19 90 ASP A C 1
ATOM 706 O O . ASP A 1 90 ? 15.840 5.083 -6.933 1.00 76.19 90 ASP A O 1
ATOM 710 N N . ALA A 1 91 ? 14.182 6.611 -7.013 1.00 64.75 91 ALA A N 1
ATOM 711 C CA . ALA A 1 91 ? 15.023 7.765 -7.277 1.00 64.75 91 ALA A CA 1
ATOM 712 C C . ALA A 1 91 ? 15.860 8.152 -6.049 1.00 64.75 91 ALA A C 1
ATOM 714 O O . ALA A 1 91 ? 16.807 8.939 -6.166 1.00 64.75 91 ALA A O 1
ATOM 715 N N . SER A 1 92 ? 15.534 7.618 -4.866 1.00 61.22 92 SER A N 1
ATOM 716 C CA . SER A 1 92 ? 16.341 7.826 -3.679 1.00 61.22 92 SER A CA 1
ATOM 717 C C . SER A 1 92 ? 17.704 7.138 -3.856 1.00 61.22 92 SER A C 1
ATOM 719 O O . SER A 1 92 ? 17.832 5.922 -3.939 1.00 61.22 92 SER A O 1
ATOM 721 N N . GLN A 1 93 ? 18.782 7.931 -3.898 1.00 54.22 93 GLN A N 1
ATOM 722 C CA . GLN A 1 93 ? 20.163 7.411 -3.888 1.00 54.22 93 GLN A CA 1
ATOM 723 C C . GLN A 1 93 ? 20.527 6.735 -2.552 1.00 54.22 93 GLN A C 1
ATOM 725 O O . GLN A 1 93 ? 21.661 6.302 -2.343 1.00 54.22 93 GLN A O 1
ATOM 730 N N . ASN A 1 94 ? 19.574 6.670 -1.621 1.00 57.28 94 ASN A N 1
ATOM 731 C CA . ASN A 1 94 ? 19.732 5.992 -0.358 1.00 57.28 94 ASN A CA 1
ATOM 732 C C . ASN A 1 94 ? 19.430 4.511 -0.568 1.00 57.28 94 ASN A C 1
ATOM 734 O O . ASN A 1 94 ? 18.299 4.121 -0.810 1.00 57.28 94 ASN A O 1
ATOM 738 N N . PHE A 1 95 ? 20.428 3.661 -0.342 1.00 58.31 95 PHE A N 1
ATOM 739 C CA . PHE A 1 95 ? 20.259 2.201 -0.300 1.00 58.31 95 PHE A CA 1
ATOM 740 C C . PHE A 1 95 ? 19.358 1.708 0.854 1.00 58.31 95 PHE A C 1
ATOM 742 O O . PHE A 1 95 ? 19.278 0.506 1.111 1.00 58.31 95 PHE A O 1
ATOM 749 N N . ALA A 1 96 ? 18.722 2.619 1.598 1.00 65.06 96 ALA A N 1
ATOM 750 C CA . ALA A 1 96 ? 17.720 2.277 2.588 1.00 65.06 96 ALA A CA 1
ATOM 751 C C . ALA A 1 96 ? 16.432 1.908 1.850 1.00 65.06 96 ALA A C 1
ATOM 753 O O . ALA A 1 96 ? 15.809 2.759 1.227 1.00 65.06 96 ALA A O 1
ATOM 754 N N . ILE A 1 97 ? 16.051 0.634 1.926 1.00 67.94 97 ILE A N 1
ATOM 755 C CA . ILE A 1 97 ? 14.831 0.111 1.310 1.00 67.94 97 ILE A CA 1
ATOM 756 C C . ILE A 1 97 ? 13.635 0.860 1.909 1.00 67.94 97 ILE A C 1
ATOM 758 O O . ILE A 1 97 ? 13.308 0.652 3.076 1.00 67.94 97 ILE A O 1
ATOM 762 N N . ARG A 1 98 ? 13.015 1.745 1.127 1.00 75.25 98 ARG A N 1
ATOM 763 C CA . ARG A 1 98 ? 11.817 2.504 1.492 1.00 75.25 98 ARG A CA 1
ATOM 764 C C . ARG A 1 98 ? 10.820 2.445 0.352 1.00 75.25 98 ARG A C 1
ATOM 766 O O . ARG A 1 98 ? 11.199 2.536 -0.813 1.00 75.25 98 ARG A O 1
ATOM 773 N N . SER A 1 99 ? 9.549 2.317 0.692 1.00 83.38 99 SER A N 1
ATOM 774 C CA . SER A 1 99 ? 8.497 2.295 -0.315 1.00 83.38 99 SER A CA 1
ATOM 775 C C . SER A 1 99 ? 8.099 3.718 -0.650 1.00 83.38 99 SER A C 1
ATOM 777 O O . SER A 1 99 ? 7.804 4.525 0.232 1.00 83.38 99 SER A O 1
ATOM 779 N N . GLN A 1 100 ? 8.077 4.041 -1.940 1.00 85.12 100 GLN A N 1
ATOM 780 C CA . GLN A 1 100 ? 7.855 5.415 -2.383 1.00 85.12 100 GLN A CA 1
ATOM 781 C C . GLN A 1 100 ? 6.490 5.958 -1.957 1.00 85.12 100 GLN A C 1
ATOM 783 O O . GLN A 1 100 ? 6.385 7.153 -1.742 1.00 85.12 100 GLN A O 1
ATOM 788 N N . PHE A 1 101 ? 5.473 5.114 -1.767 1.00 88.75 101 PHE A N 1
ATOM 789 C CA . PHE A 1 101 ? 4.129 5.526 -1.344 1.00 88.75 101 PHE A CA 1
ATOM 790 C C . PHE A 1 101 ? 3.980 5.773 0.171 1.00 88.75 101 PHE A C 1
ATOM 792 O O . PHE A 1 101 ? 2.963 6.317 0.596 1.00 88.75 101 PHE A O 1
ATOM 799 N N . GLU A 1 102 ? 4.959 5.401 1.011 1.00 88.69 102 GLU A N 1
ATOM 800 C CA . GLU A 1 102 ? 4.844 5.519 2.479 1.00 88.69 102 GLU A CA 1
ATOM 801 C C . GLU A 1 102 ? 4.619 6.957 2.953 1.00 88.69 102 GLU A C 1
ATOM 803 O O . GLU A 1 102 ? 3.948 7.168 3.962 1.00 88.69 102 GLU A O 1
ATOM 808 N N . HIS A 1 103 ? 5.130 7.950 2.219 1.00 86.88 103 HIS A N 1
ATOM 809 C CA . HIS A 1 103 ? 4.959 9.362 2.569 1.00 86.88 103 HIS A CA 1
ATOM 810 C C . HIS A 1 103 ? 3.484 9.802 2.595 1.00 86.88 103 HIS A C 1
ATOM 812 O O . HIS A 1 103 ? 3.139 10.725 3.334 1.00 86.88 103 HIS A O 1
ATOM 818 N N . CYS A 1 104 ? 2.609 9.122 1.845 1.00 92.31 104 CYS A N 1
ATOM 819 C CA . CYS A 1 104 ? 1.170 9.368 1.876 1.00 92.31 104 CYS A CA 1
ATOM 820 C C . CYS A 1 104 ? 0.477 8.695 3.069 1.00 92.31 104 CYS A C 1
ATOM 822 O O . CYS A 1 104 ? -0.551 9.184 3.541 1.00 92.31 104 CYS A O 1
ATOM 824 N N . LEU A 1 105 ? 1.026 7.587 3.578 1.00 92.25 105 LEU A N 1
ATOM 825 C CA . LEU A 1 105 ? 0.383 6.694 4.547 1.00 92.25 105 LEU A CA 1
ATOM 826 C C . LEU A 1 105 ? 0.634 7.126 5.995 1.00 92.25 105 LEU A C 1
ATOM 828 O O . LEU A 1 105 ? 1.151 6.362 6.803 1.00 92.25 105 LEU A O 1
ATOM 832 N N . GLN A 1 106 ? 0.288 8.359 6.349 1.00 91.19 106 GLN A N 1
ATOM 833 C CA . GLN A 1 106 ? 0.628 8.902 7.662 1.00 91.19 106 GLN A CA 1
ATOM 834 C C . GLN A 1 106 ? -0.201 8.296 8.805 1.00 91.19 106 GLN A C 1
ATOM 836 O O . GLN A 1 106 ? -1.417 8.102 8.712 1.00 91.19 106 GLN A O 1
ATOM 841 N N . PHE A 1 107 ? 0.474 8.070 9.932 1.00 91.69 107 PHE A N 1
ATOM 842 C CA . PHE A 1 107 ? -0.154 7.850 11.229 1.00 91.69 107 PHE A CA 1
ATOM 843 C C . PHE A 1 107 ? 0.740 8.448 12.335 1.00 91.69 107 PHE A C 1
ATOM 845 O O . PHE A 1 107 ? 1.929 8.122 12.373 1.00 91.69 107 PHE A O 1
ATOM 852 N N . PRO A 1 108 ? 0.218 9.302 13.235 1.00 92.44 108 PRO A N 1
ATOM 853 C CA . PRO A 1 108 ? -1.088 9.955 13.126 1.00 92.44 108 PRO A CA 1
ATOM 854 C C . PRO A 1 108 ? -1.174 10.824 11.858 1.00 92.44 108 PRO A C 1
ATOM 856 O O . PRO A 1 108 ? -0.151 11.261 11.337 1.00 92.44 108 PRO A O 1
ATOM 859 N N . LEU A 1 109 ? -2.392 11.041 11.366 1.00 91.25 109 LEU A N 1
ATOM 860 C CA . LEU A 1 109 ? -2.671 11.962 10.265 1.00 91.25 109 LEU A CA 1
ATOM 861 C C . LEU A 1 109 ? -2.433 13.406 10.713 1.00 91.25 109 LEU A C 1
ATOM 863 O O . LEU A 1 109 ? -2.915 13.820 11.771 1.00 91.25 109 LEU A O 1
ATOM 867 N N . GLU A 1 110 ? -1.730 14.182 9.893 1.00 91.19 110 GLU A N 1
ATOM 868 C CA . GLU A 1 110 ? -1.625 15.625 10.092 1.00 91.19 110 GLU A CA 1
ATOM 869 C C . GLU A 1 110 ? -2.954 16.339 9.747 1.00 91.19 110 GLU A C 1
ATOM 871 O O . GLU A 1 110 ? -3.740 15.856 8.918 1.00 91.19 110 GLU A O 1
ATOM 876 N N . PRO A 1 111 ? -3.256 17.493 10.377 1.00 91.31 111 PRO A N 1
ATOM 877 C CA . PRO A 1 111 ? -4.448 18.271 10.049 1.00 91.31 111 PRO A CA 1
ATOM 878 C C . PRO A 1 111 ? -4.476 18.671 8.569 1.00 91.31 111 PRO A C 1
ATOM 880 O O . PRO A 1 111 ? -3.553 19.318 8.083 1.00 91.31 111 PRO A O 1
ATOM 883 N N . GLY A 1 112 ? -5.548 18.309 7.864 1.00 87.81 112 GLY A N 1
ATOM 884 C CA . GLY A 1 112 ? -5.716 18.590 6.436 1.00 87.81 112 GLY A CA 1
ATOM 885 C C . GLY A 1 112 ? -4.955 17.655 5.489 1.00 87.81 112 GLY A C 1
ATOM 886 O O . GLY A 1 112 ? -5.061 17.846 4.282 1.00 87.81 112 GLY A O 1
ATOM 887 N N . HIS A 1 113 ? -4.221 16.655 5.993 1.00 90.50 113 HIS A N 1
ATOM 888 C CA . HIS A 1 113 ? -3.597 15.639 5.139 1.00 90.50 113 HIS A CA 1
ATOM 889 C C . HIS A 1 113 ? -4.648 14.688 4.560 1.00 90.50 113 HIS A C 1
ATOM 891 O O . HIS A 1 113 ? -5.370 14.026 5.310 1.00 90.50 113 HIS A O 1
ATOM 897 N N . ASP A 1 114 ? -4.686 14.583 3.232 1.00 92.50 114 ASP A N 1
ATOM 898 C CA . ASP A 1 114 ? -5.515 13.625 2.506 1.00 92.50 114 ASP A CA 1
ATOM 899 C C . ASP A 1 114 ? -4.634 12.520 1.912 1.00 92.50 114 ASP A C 1
ATOM 901 O O . ASP A 1 114 ? -4.005 12.664 0.861 1.00 92.50 114 ASP A O 1
ATOM 905 N N . ALA A 1 115 ? -4.573 11.393 2.624 1.00 91.62 115 ALA A N 1
ATOM 906 C CA . ALA A 1 115 ? -3.777 10.247 2.207 1.00 91.62 115 ALA A CA 1
ATOM 907 C C . ALA A 1 115 ? -4.258 9.659 0.872 1.00 91.62 115 ALA A C 1
ATOM 909 O O . ALA A 1 115 ? -3.443 9.139 0.114 1.00 91.62 115 ALA A O 1
ATOM 910 N N . TRP A 1 116 ? -5.560 9.727 0.576 1.00 92.81 116 TRP A N 1
ATOM 911 C CA . TRP A 1 116 ? -6.103 9.184 -0.663 1.00 92.81 116 TRP A CA 1
ATOM 912 C C . TRP A 1 116 ? -5.730 10.057 -1.853 1.00 92.81 116 TRP A C 1
ATOM 914 O O . TRP A 1 116 ? -5.219 9.537 -2.841 1.00 92.81 116 TRP A O 1
ATOM 924 N N . GLN A 1 117 ? -5.904 11.374 -1.742 1.00 94.06 117 GLN A N 1
ATOM 925 C CA . GLN A 1 117 ? -5.480 12.310 -2.780 1.00 94.06 117 GLN A CA 1
ATOM 926 C C . GLN A 1 117 ? -3.969 12.212 -3.038 1.00 94.06 117 GLN A C 1
ATOM 928 O O . GLN A 1 117 ? -3.562 12.078 -4.189 1.00 94.06 117 GLN A O 1
ATOM 933 N N . CYS A 1 118 ? -3.149 12.174 -1.981 1.00 94.31 118 CYS A N 1
ATOM 934 C CA . CYS A 1 118 ? -1.698 11.996 -2.099 1.00 94.31 118 CYS A CA 1
ATOM 935 C C . CYS A 1 118 ? -1.331 10.728 -2.888 1.00 94.31 118 CYS A C 1
ATOM 937 O O . CYS A 1 118 ? -0.488 10.772 -3.781 1.00 94.31 118 CYS A O 1
ATOM 939 N N . LEU A 1 119 ? -1.983 9.595 -2.593 1.00 94.88 119 LEU A N 1
ATOM 940 C CA . LEU A 1 119 ? -1.738 8.340 -3.310 1.00 94.88 119 LEU A CA 1
ATOM 941 C C . LEU A 1 119 ? -2.135 8.420 -4.786 1.00 94.88 119 LEU A C 1
ATOM 943 O O . LEU A 1 119 ? -1.445 7.842 -5.623 1.00 94.88 119 LEU A O 1
ATOM 947 N N . GLN A 1 120 ? -3.230 9.112 -5.103 1.00 94.44 120 GLN A N 1
ATOM 948 C CA . GLN A 1 120 ? -3.676 9.294 -6.484 1.00 94.44 120 GLN A CA 1
ATOM 949 C C . GLN A 1 120 ? -2.680 10.138 -7.281 1.00 94.44 120 GLN A C 1
ATOM 951 O O . GLN A 1 120 ? -2.248 9.715 -8.351 1.00 94.44 120 GLN A O 1
ATOM 956 N N . GLU A 1 121 ? -2.260 11.279 -6.731 1.00 94.75 121 GLU A N 1
ATOM 957 C CA . GLU A 1 121 ? -1.251 12.154 -7.339 1.00 94.75 121 GLU A CA 1
ATOM 958 C C . GLU A 1 121 ? 0.064 11.396 -7.565 1.00 94.75 121 GLU A C 1
ATOM 960 O O . GLU A 1 121 ? 0.570 11.345 -8.686 1.00 94.75 121 GLU A O 1
ATOM 965 N N . TRP A 1 122 ? 0.553 10.695 -6.538 1.00 94.12 122 TRP A N 1
ATOM 966 C CA . TRP A 1 122 ? 1.761 9.878 -6.633 1.00 94.12 122 TRP A CA 1
ATOM 967 C C . TRP A 1 122 ? 1.669 8.795 -7.720 1.00 94.12 122 TRP A C 1
ATOM 969 O O . TRP A 1 122 ? 2.604 8.618 -8.504 1.00 94.12 122 TRP A O 1
ATOM 979 N N . ALA A 1 123 ? 0.558 8.057 -7.781 1.00 93.69 123 ALA A N 1
ATOM 980 C CA . ALA A 1 123 ? 0.386 6.967 -8.738 1.00 93.69 123 ALA A CA 1
ATOM 981 C C . ALA A 1 123 ? 0.343 7.475 -10.187 1.00 93.69 123 ALA A C 1
ATOM 983 O O . ALA A 1 123 ? 0.942 6.864 -11.077 1.00 93.69 123 ALA A O 1
ATOM 984 N N . LEU A 1 124 ? -0.337 8.600 -10.419 1.00 92.00 124 LEU A N 1
ATOM 985 C CA . LEU A 1 124 ? -0.426 9.233 -11.732 1.00 92.00 124 LEU A CA 1
ATOM 986 C C . LEU A 1 124 ? 0.919 9.804 -12.176 1.00 92.00 124 LEU A C 1
ATOM 988 O O . LEU A 1 124 ? 1.318 9.574 -13.318 1.00 92.00 124 LEU A O 1
ATOM 992 N N . ASP A 1 125 ? 1.647 10.468 -11.281 1.00 91.00 125 ASP A N 1
ATOM 993 C CA . ASP A 1 125 ? 2.986 10.990 -11.564 1.00 91.00 125 ASP A CA 1
ATOM 994 C C . ASP A 1 125 ? 3.972 9.864 -11.895 1.00 91.00 125 ASP A C 1
ATOM 996 O O . ASP A 1 125 ? 4.763 9.972 -12.841 1.00 91.00 125 ASP A O 1
ATOM 1000 N N . LEU A 1 126 ? 3.896 8.749 -11.160 1.00 90.31 126 LEU A N 1
ATOM 1001 C CA . LEU A 1 126 ? 4.701 7.559 -11.421 1.00 90.31 126 LEU A CA 1
ATOM 1002 C C . LEU A 1 126 ? 4.401 6.983 -12.811 1.00 90.31 126 LEU A C 1
ATOM 1004 O O . LEU A 1 126 ? 5.330 6.726 -13.578 1.00 90.31 126 LEU A O 1
ATOM 1008 N N . ALA A 1 127 ? 3.119 6.817 -13.149 1.00 88.69 127 ALA A N 1
ATOM 1009 C CA . ALA A 1 127 ? 2.688 6.287 -14.440 1.00 88.69 127 ALA A CA 1
ATOM 1010 C C . ALA A 1 127 ? 2.980 7.237 -15.611 1.00 88.69 127 ALA A C 1
ATOM 1012 O O . ALA A 1 127 ? 3.277 6.776 -16.710 1.00 88.69 127 ALA A O 1
ATOM 1013 N N . ALA A 1 128 ? 2.947 8.553 -15.392 1.00 87.19 128 ALA A N 1
ATOM 1014 C CA . ALA A 1 128 ? 3.318 9.542 -16.400 1.00 87.19 128 ALA A CA 1
ATOM 1015 C C . ALA A 1 128 ? 4.832 9.566 -16.661 1.00 87.19 128 ALA A C 1
ATOM 1017 O O . ALA A 1 128 ? 5.263 9.719 -17.804 1.00 87.19 128 ALA A O 1
ATOM 1018 N N . SER A 1 129 ? 5.639 9.403 -15.610 1.00 85.19 129 SER A N 1
ATOM 1019 C CA . SER A 1 129 ? 7.103 9.469 -15.698 1.00 85.19 129 SER A CA 1
ATOM 1020 C C . SER A 1 129 ? 7.729 8.164 -16.195 1.00 85.19 129 SER A C 1
ATOM 1022 O O . SER A 1 129 ? 8.755 8.193 -16.872 1.00 85.19 129 SER A O 1
ATOM 1024 N N . HIS A 1 130 ? 7.116 7.024 -15.867 1.00 83.50 130 HIS A N 1
ATOM 1025 C CA . HIS A 1 130 ? 7.614 5.686 -16.192 1.00 83.50 130 HIS A CA 1
ATOM 1026 C C . HIS A 1 130 ? 6.484 4.795 -16.732 1.00 83.50 130 HIS A C 1
ATOM 1028 O O . HIS A 1 130 ? 6.143 3.785 -16.106 1.00 83.50 130 HIS A O 1
ATOM 1034 N N . PRO A 1 131 ? 5.871 5.171 -17.869 1.00 77.31 131 PRO A N 1
ATOM 1035 C CA . PRO A 1 131 ? 4.710 4.468 -18.391 1.00 77.31 131 PRO A CA 1
ATOM 1036 C C . PRO A 1 131 ? 5.064 3.036 -18.783 1.00 77.31 131 PRO A C 1
ATOM 1038 O O . PRO A 1 131 ? 6.103 2.772 -19.392 1.00 77.31 131 PRO A O 1
ATOM 1041 N N . GLY A 1 132 ? 4.153 2.108 -18.499 1.00 68.25 132 GLY A N 1
ATOM 1042 C CA . GLY A 1 132 ? 4.136 0.825 -19.183 1.00 68.25 132 GLY A CA 1
ATOM 1043 C C . GLY A 1 132 ? 3.898 1.008 -20.693 1.00 68.25 132 GLY A C 1
ATOM 1044 O O . GLY A 1 132 ? 3.232 1.960 -21.098 1.00 68.25 132 GLY A O 1
ATOM 1045 N N . PRO A 1 133 ? 4.396 0.094 -21.544 1.00 58.66 133 PRO A N 1
ATOM 1046 C CA . PRO A 1 133 ? 4.336 0.167 -23.002 1.00 58.66 133 PRO A CA 1
ATOM 1047 C C . PRO A 1 133 ? 2.907 0.290 -23.547 1.00 58.66 133 PRO A C 1
ATOM 1049 O O . PRO A 1 133 ? 2.727 0.868 -24.616 1.00 58.66 133 PRO A O 1
ATOM 1052 N N . ASP A 1 134 ? 1.905 -0.192 -22.805 1.00 55.72 134 ASP A N 1
ATOM 1053 C CA . ASP A 1 134 ? 0.493 -0.176 -23.204 1.00 55.72 134 ASP A CA 1
ATOM 1054 C C . ASP A 1 134 ? -0.375 0.794 -22.372 1.00 55.72 134 ASP A C 1
ATOM 1056 O O . ASP A 1 134 ? -1.585 0.891 -22.599 1.00 55.72 134 ASP A O 1
ATOM 1060 N N . TYR A 1 135 ? 0.206 1.540 -21.420 1.00 49.34 135 TYR A N 1
ATOM 1061 C CA . TYR A 1 135 ? -0.564 2.445 -20.566 1.00 49.34 135 TYR A CA 1
ATOM 1062 C C . TYR A 1 135 ? -1.013 3.692 -21.336 1.00 49.34 135 TYR A C 1
ATOM 1064 O O . TYR A 1 135 ? -0.215 4.545 -21.730 1.00 49.34 135 TYR A O 1
ATOM 1072 N N . LYS A 1 136 ? -2.330 3.822 -21.514 1.00 51.72 136 LYS A N 1
ATOM 1073 C CA . LYS A 1 136 ? -2.981 5.073 -21.906 1.00 51.72 136 LYS A CA 1
ATOM 1074 C C . LYS A 1 136 ? -3.547 5.691 -20.638 1.00 51.72 136 LYS A C 1
ATOM 1076 O O . LYS A 1 136 ? -4.480 5.128 -20.077 1.00 51.72 136 LYS A O 1
ATOM 1081 N N . SER A 1 137 ? -2.976 6.814 -20.202 1.00 45.03 137 SER A N 1
ATOM 1082 C CA . SER A 1 137 ? -3.455 7.550 -19.027 1.00 45.03 137 SER A CA 1
ATOM 1083 C C . SER A 1 137 ? -4.986 7.666 -19.045 1.00 45.03 137 SER A C 1
ATOM 1085 O O . SER A 1 137 ? -5.515 8.137 -20.063 1.00 45.03 137 SER A O 1
ATOM 1087 N N . PRO A 1 138 ? -5.714 7.249 -17.988 1.00 44.81 138 PRO A N 1
ATOM 1088 C CA . PRO A 1 138 ? -7.092 7.655 -17.834 1.00 44.81 138 PRO A CA 1
ATOM 1089 C C . PRO A 1 138 ? -7.068 9.179 -17.788 1.00 44.81 138 PRO A C 1
ATOM 1091 O O . PRO A 1 138 ? -6.395 9.788 -16.956 1.00 44.81 138 PRO A O 1
ATOM 1094 N N . ALA A 1 139 ? -7.742 9.815 -18.742 1.00 40.50 139 ALA A N 1
ATOM 1095 C CA . ALA A 1 139 ? -8.011 11.232 -18.622 1.00 40.50 139 ALA A CA 1
ATOM 1096 C C . ALA A 1 139 ? -8.847 11.393 -17.349 1.00 40.50 139 ALA A C 1
ATOM 1098 O O . ALA A 1 139 ? -9.997 10.958 -17.330 1.00 40.50 139 ALA A O 1
ATOM 1099 N N . LEU A 1 140 ? -8.252 11.952 -16.293 1.00 39.53 140 LEU A N 1
ATOM 1100 C CA . LEU A 1 140 ? -8.983 12.405 -15.117 1.00 39.53 140 LEU A CA 1
ATOM 1101 C C . LEU A 1 140 ? -10.116 13.303 -15.618 1.00 39.53 140 LEU A C 1
ATOM 1103 O O . LEU A 1 140 ? -9.857 14.399 -16.120 1.00 39.53 140 LEU A O 1
ATOM 1107 N N . ASP A 1 141 ? -11.357 12.824 -15.546 1.00 37.66 141 ASP A N 1
ATOM 1108 C CA . ASP A 1 141 ? -12.517 13.681 -15.741 1.00 37.66 141 ASP A CA 1
ATOM 1109 C C . ASP A 1 141 ? -12.730 14.424 -14.417 1.00 37.66 141 ASP A C 1
ATOM 1111 O O . ASP A 1 141 ? -13.132 13.794 -13.431 1.00 37.66 141 ASP A O 1
ATOM 1115 N N . PRO A 1 142 ? -12.470 15.745 -14.352 1.00 34.69 142 PRO A N 1
ATOM 1116 C CA . PRO A 1 142 ? -12.597 16.521 -13.120 1.00 34.69 142 PRO A CA 1
ATOM 1117 C C . PRO A 1 142 ? -14.033 16.566 -12.562 1.00 34.69 142 PRO A C 1
ATOM 1119 O O . PRO A 1 142 ? -14.251 17.170 -11.515 1.00 34.69 142 PRO A O 1
ATOM 1122 N N . ASN A 1 143 ? -15.011 15.936 -13.228 1.00 34.53 143 ASN A N 1
ATOM 1123 C CA . ASN A 1 143 ? -16.403 15.848 -12.790 1.00 34.53 143 ASN A CA 1
ATOM 1124 C C . ASN A 1 143 ? -16.859 14.464 -12.295 1.00 34.53 143 ASN A C 1
ATOM 1126 O O . ASN A 1 143 ? -18.047 14.305 -12.018 1.00 34.53 143 ASN A O 1
ATOM 1130 N N . SER A 1 144 ? -15.980 13.469 -12.126 1.00 38.50 144 SER A N 1
ATOM 1131 C CA . SER A 1 144 ? -16.382 12.142 -11.611 1.00 38.50 144 SER A CA 1
ATOM 1132 C C . SER A 1 144 ? -16.583 12.111 -10.086 1.00 38.50 144 SER A C 1
ATOM 1134 O O . SER A 1 144 ? -16.132 11.207 -9.389 1.00 38.50 144 SER A O 1
ATOM 1136 N N . ALA A 1 145 ? -17.302 13.098 -9.551 1.00 37.06 145 ALA A N 1
ATOM 1137 C CA . ALA A 1 145 ? -17.917 13.022 -8.236 1.00 37.06 145 ALA A CA 1
ATOM 1138 C C . ALA A 1 145 ? -19.323 12.420 -8.386 1.00 37.06 145 ALA A C 1
ATOM 1140 O O . ALA A 1 145 ? -20.133 12.906 -9.169 1.00 37.06 145 ALA A O 1
ATOM 1141 N N . LEU A 1 146 ? -19.612 11.395 -7.581 1.00 42.69 146 LEU A N 1
ATOM 1142 C CA . LEU A 1 146 ? -20.910 10.728 -7.437 1.00 42.69 146 LEU A CA 1
ATOM 1143 C C . LEU A 1 146 ? -21.438 10.003 -8.689 1.00 42.69 146 LEU A C 1
ATOM 1145 O O . LEU A 1 146 ? -22.133 10.587 -9.506 1.00 42.69 146 LEU A O 1
ATOM 1149 N N . HIS A 1 147 ? -21.285 8.676 -8.721 1.00 32.28 147 HIS A N 1
ATOM 1150 C CA . HIS A 1 147 ? -22.415 7.732 -8.764 1.00 32.28 147 HIS A CA 1
ATOM 1151 C C . HIS A 1 147 ? -21.897 6.289 -8.721 1.00 32.28 147 HIS A C 1
ATOM 1153 O O . HIS A 1 147 ? -21.136 5.855 -9.578 1.00 32.28 147 HIS A O 1
ATOM 1159 N N . GLY A 1 148 ? -22.313 5.547 -7.689 1.00 28.42 148 GLY A N 1
ATOM 1160 C CA . GLY A 1 148 ? -22.086 4.105 -7.605 1.00 28.42 148 GLY A CA 1
ATOM 1161 C C . GLY A 1 148 ? -22.894 3.347 -8.661 1.00 28.42 148 GLY A C 1
ATOM 1162 O O . GLY A 1 148 ? -23.927 3.829 -9.132 1.00 28.42 148 GLY A O 1
ATOM 1163 N N . PRO A 1 149 ? -22.469 2.117 -8.967 1.00 29.14 149 PRO A N 1
ATOM 1164 C CA . PRO A 1 149 ? -23.146 0.996 -8.324 1.00 29.14 149 PRO A CA 1
ATOM 1165 C C . PRO A 1 149 ? -22.162 -0.077 -7.827 1.00 29.14 149 PRO A C 1
ATOM 1167 O O . PRO A 1 149 ? -21.193 -0.418 -8.492 1.00 29.14 149 PRO A O 1
ATOM 1170 N N . GLY A 1 150 ? -22.449 -0.666 -6.666 1.00 24.86 150 GLY A N 1
ATOM 1171 C CA . GLY A 1 150 ? -22.043 -2.051 -6.395 1.00 24.86 150 GLY A CA 1
ATOM 1172 C C . GLY A 1 150 ? -23.230 -2.992 -6.647 1.00 24.86 150 GLY A C 1
ATOM 1173 O O . GLY A 1 150 ? -24.345 -2.503 -6.845 1.00 24.86 150 GLY A O 1
ATOM 1174 N N . PRO A 1 151 ? -23.083 -4.320 -6.505 1.00 50.28 151 PRO A N 1
ATOM 1175 C CA . PRO A 1 151 ? -21.871 -5.134 -6.595 1.00 50.28 151 PRO A CA 1
ATOM 1176 C C . PRO A 1 151 ? -22.033 -6.329 -7.570 1.00 50.28 151 PRO A C 1
ATOM 1178 O O . PRO A 1 151 ? -23.117 -6.880 -7.737 1.00 50.28 151 PRO A O 1
ATOM 1181 N N . ALA A 1 152 ? -20.925 -6.806 -8.135 1.00 28.38 152 ALA A N 1
ATOM 1182 C CA . ALA A 1 152 ? -20.727 -8.189 -8.587 1.00 28.38 152 ALA A CA 1
ATOM 1183 C C . ALA A 1 152 ? -19.202 -8.413 -8.564 1.00 28.38 152 ALA A C 1
ATOM 1185 O O . ALA A 1 152 ? -18.471 -7.616 -9.127 1.00 28.38 152 ALA A O 1
ATOM 1186 N N . GLY A 1 153 ? -18.606 -9.369 -7.860 1.00 27.94 153 GLY A N 1
ATOM 1187 C CA . GLY A 1 153 ? -19.095 -10.693 -7.525 1.00 27.94 153 GLY A CA 1
ATOM 1188 C C . GLY A 1 153 ? -18.301 -11.736 -8.308 1.00 27.94 153 GLY A C 1
ATOM 1189 O O . GLY A 1 153 ? -18.890 -12.456 -9.098 1.00 27.94 153 GLY A O 1
ATOM 1190 N N . THR A 1 154 ? -16.987 -11.837 -8.081 1.00 30.16 154 THR A N 1
ATOM 1191 C CA . THR A 1 154 ? -16.202 -13.039 -8.410 1.00 30.16 154 THR A CA 1
ATOM 1192 C C . THR A 1 154 ? -15.207 -13.316 -7.291 1.00 30.16 154 THR A C 1
ATOM 1194 O O . THR A 1 154 ? -14.108 -12.772 -7.240 1.00 30.16 154 THR A O 1
ATOM 1197 N N . ALA A 1 155 ? -15.641 -14.166 -6.365 1.00 35.12 155 ALA A N 1
ATOM 1198 C CA . ALA A 1 155 ? -14.762 -14.951 -5.518 1.00 35.12 155 ALA A CA 1
ATOM 1199 C C . ALA A 1 155 ? -14.285 -16.163 -6.330 1.00 35.12 155 ALA A C 1
ATOM 1201 O O . ALA A 1 155 ? -15.121 -16.958 -6.741 1.00 35.12 155 ALA A O 1
ATOM 1202 N N . LEU A 1 156 ? -12.977 -16.263 -6.565 1.00 29.80 156 LEU A N 1
ATOM 1203 C CA . LEU A 1 156 ? -12.168 -17.394 -7.059 1.00 29.80 156 LEU A CA 1
ATOM 1204 C C . LEU A 1 156 ? -10.730 -16.821 -7.017 1.00 29.80 156 LEU A C 1
ATOM 1206 O O . LEU A 1 156 ? -10.520 -15.747 -7.553 1.00 29.80 156 LEU A O 1
ATOM 1210 N N . GLU A 1 157 ? -9.722 -17.327 -6.311 1.00 28.89 157 GLU A N 1
ATOM 1211 C CA . GLU A 1 157 ? -9.375 -18.690 -5.937 1.00 28.89 157 GLU A CA 1
ATOM 1212 C C . GLU A 1 157 ? -8.807 -18.738 -4.506 1.00 28.89 157 GLU A C 1
ATOM 1214 O O . GLU A 1 157 ? -7.921 -17.977 -4.116 1.00 28.89 157 GLU A O 1
ATOM 1219 N N . ALA A 1 158 ? -9.299 -19.688 -3.713 1.00 31.66 158 ALA A N 1
ATOM 1220 C CA . ALA A 1 158 ? -8.610 -20.184 -2.534 1.00 31.66 158 ALA A CA 1
ATOM 1221 C C . ALA A 1 158 ? -8.084 -21.578 -2.886 1.00 31.66 158 ALA A C 1
ATOM 1223 O O . ALA A 1 158 ? -8.854 -22.535 -2.942 1.00 31.66 158 ALA A O 1
ATOM 1224 N N . GLY A 1 159 ? -6.784 -21.699 -3.140 1.00 26.34 159 GLY A N 1
ATOM 1225 C CA . GLY A 1 159 ? -6.175 -22.979 -3.469 1.00 26.34 159 GLY A CA 1
ATOM 1226 C C . GLY A 1 159 ? -4.664 -22.960 -3.292 1.00 26.34 159 GLY A C 1
ATOM 1227 O O . GLY A 1 159 ? -3.980 -22.153 -3.897 1.00 26.34 159 GLY A O 1
ATOM 1228 N N . PHE A 1 160 ? -4.174 -23.903 -2.486 1.00 25.75 160 PHE A N 1
ATOM 1229 C CA . PHE A 1 160 ? -2.796 -24.403 -2.456 1.00 25.75 160 PHE A CA 1
ATOM 1230 C C . PHE A 1 160 ? -1.677 -23.495 -1.909 1.00 25.75 160 PHE A C 1
ATOM 1232 O O . PHE A 1 160 ? -1.062 -22.726 -2.626 1.00 25.75 160 PHE A O 1
ATOM 1239 N N . TYR A 1 161 ? -1.287 -23.739 -0.651 1.00 30.95 161 TYR A N 1
ATOM 1240 C CA . TYR A 1 161 ? 0.024 -24.344 -0.370 1.00 30.95 161 TYR A CA 1
ATOM 1241 C C . TYR A 1 161 ? -0.104 -25.307 0.812 1.00 30.95 161 TYR A C 1
ATOM 1243 O O . TYR A 1 161 ? -0.717 -25.000 1.837 1.00 30.95 161 TYR A O 1
ATOM 1251 N N . GLY A 1 162 ? 0.406 -26.515 0.589 1.00 25.31 162 GLY A N 1
ATOM 1252 C CA . GLY A 1 162 ? 0.205 -27.688 1.418 1.00 25.31 162 GLY A CA 1
ATOM 1253 C C . GLY A 1 162 ? 0.897 -27.609 2.771 1.00 25.31 162 GLY A C 1
ATOM 1254 O O . GLY A 1 162 ? 2.024 -27.140 2.912 1.00 25.31 162 GLY A O 1
ATOM 1255 N N . ALA A 1 163 ? 0.199 -28.159 3.758 1.00 30.67 163 ALA A N 1
ATOM 1256 C CA . ALA A 1 163 ? 0.798 -28.681 4.965 1.00 30.67 163 ALA A CA 1
ATOM 1257 C C . ALA A 1 163 ? 1.762 -29.815 4.584 1.00 30.67 163 ALA A C 1
ATOM 1259 O O . ALA A 1 163 ? 1.331 -30.878 4.139 1.00 30.67 163 ALA A O 1
ATOM 1260 N N . ILE A 1 164 ? 3.059 -29.595 4.773 1.00 29.47 164 ILE A N 1
ATOM 1261 C CA . ILE A 1 164 ? 4.024 -30.685 4.894 1.00 29.47 164 ILE A CA 1
ATOM 1262 C C . ILE A 1 164 ? 4.255 -30.857 6.388 1.00 29.47 164 ILE A C 1
ATOM 1264 O O . ILE A 1 164 ? 4.779 -29.975 7.065 1.00 29.47 164 ILE A O 1
ATOM 1268 N N . GLY A 1 165 ? 3.737 -31.964 6.909 1.00 27.98 165 GLY A N 1
ATOM 1269 C CA . GLY A 1 165 ? 3.833 -32.304 8.313 1.00 27.98 165 GLY A CA 1
ATOM 1270 C C . GLY A 1 165 ? 5.205 -32.839 8.690 1.00 27.98 165 GLY A C 1
ATOM 1271 O O . GLY A 1 165 ? 5.869 -33.485 7.891 1.00 27.98 165 GLY A O 1
ATOM 1272 N N . THR A 1 166 ? 5.536 -32.676 9.965 1.00 32.62 166 THR A N 1
ATOM 1273 C CA . THR A 1 166 ? 6.269 -33.681 10.738 1.00 32.62 166 THR A CA 1
ATOM 1274 C C . THR A 1 166 ? 5.840 -33.567 12.194 1.00 32.62 166 THR A C 1
ATOM 1276 O O . THR A 1 166 ? 6.317 -32.714 12.937 1.00 32.62 166 THR A O 1
ATOM 1279 N N . ALA A 1 167 ? 4.924 -34.446 12.593 1.00 32.28 167 ALA A N 1
ATOM 1280 C CA . ALA A 1 167 ? 4.773 -34.876 13.971 1.00 32.28 167 ALA A CA 1
ATOM 1281 C C . ALA A 1 167 ? 5.410 -36.264 14.067 1.00 32.28 167 ALA A C 1
ATOM 1283 O O . ALA A 1 167 ? 4.819 -37.228 13.593 1.00 32.28 167 ALA A O 1
ATOM 1284 N N . LEU A 1 168 ? 6.597 -36.371 14.664 1.00 29.00 168 LEU A N 1
ATOM 1285 C CA . LEU A 1 168 ? 7.050 -37.602 15.306 1.00 29.00 168 LEU A CA 1
ATOM 1286 C C . LEU A 1 168 ? 7.838 -37.247 16.570 1.00 29.00 168 LEU A C 1
ATOM 1288 O O . LEU A 1 168 ? 8.796 -36.480 16.552 1.00 29.00 168 LEU A O 1
ATOM 1292 N N . LEU A 1 169 ? 7.341 -37.805 17.668 1.00 35.47 169 LEU A N 1
ATOM 1293 C CA . LEU A 1 169 ? 7.851 -37.754 19.030 1.00 35.47 169 LEU A CA 1
ATOM 1294 C C . LEU A 1 169 ? 9.195 -38.482 19.169 1.00 35.47 169 LEU A C 1
ATOM 1296 O O . LEU A 1 169 ? 9.396 -39.541 18.579 1.00 35.47 169 LEU A O 1
ATOM 1300 N N . GLY A 1 170 ? 10.045 -37.974 20.062 1.00 29.20 170 GLY A N 1
ATOM 1301 C CA . GLY A 1 170 ? 11.203 -38.684 20.603 1.00 29.20 170 GLY A CA 1
ATOM 1302 C C . GLY A 1 170 ? 12.013 -37.797 21.558 1.00 29.20 170 GLY A C 1
ATOM 1303 O O . GLY A 1 170 ? 12.618 -36.844 21.081 1.00 29.20 170 GLY A O 1
ATOM 1304 N N . PRO A 1 171 ? 11.990 -38.042 22.882 1.00 54.81 171 PRO A N 1
ATOM 1305 C CA . PRO A 1 171 ? 12.462 -37.104 23.901 1.00 54.81 171 PRO A CA 1
ATOM 1306 C C . PRO A 1 171 ? 13.961 -37.259 24.196 1.00 54.81 171 PRO A C 1
ATOM 1308 O O . PRO A 1 171 ? 14.593 -38.199 23.727 1.00 54.81 171 PRO A O 1
ATOM 1311 N N . VAL A 1 172 ? 14.450 -36.380 25.080 1.00 34.50 172 VAL A N 1
ATOM 1312 C CA . VAL A 1 172 ? 15.749 -36.352 25.786 1.00 34.50 172 VAL A CA 1
ATOM 1313 C C . VAL A 1 172 ? 16.616 -35.193 25.304 1.00 34.50 172 VAL A C 1
ATOM 1315 O O . VAL A 1 172 ? 17.348 -35.331 24.342 1.00 34.50 172 VAL A O 1
ATOM 1318 N N . PHE A 1 173 ? 16.516 -34.050 25.989 1.00 31.02 173 PHE A N 1
ATOM 1319 C CA . PHE A 1 173 ? 17.645 -33.361 26.635 1.00 31.02 173 PHE A CA 1
ATOM 1320 C C . PHE A 1 173 ? 17.088 -32.236 27.530 1.00 31.02 173 PHE A C 1
ATOM 1322 O O . PHE A 1 173 ? 16.286 -31.428 27.057 1.00 31.02 173 PHE A O 1
ATOM 1329 N N . PRO A 1 174 ? 17.439 -32.186 28.828 1.00 36.88 174 PRO A N 1
ATOM 1330 C CA . PRO A 1 174 ? 16.954 -31.151 29.720 1.00 36.88 174 PRO A CA 1
ATOM 1331 C C . PRO A 1 174 ? 17.855 -29.911 29.686 1.00 36.88 174 PRO A C 1
ATOM 1333 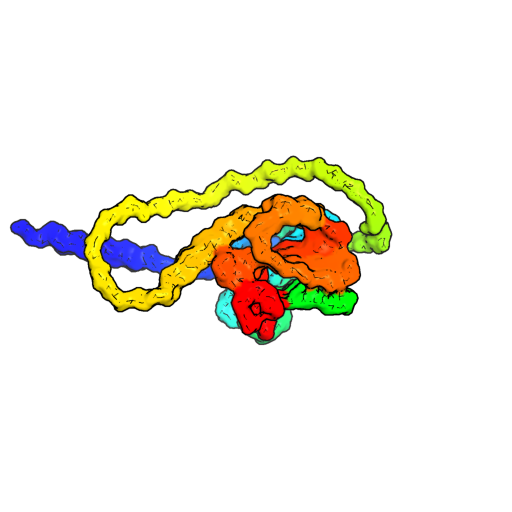O O . PRO A 1 174 ? 19.076 -30.014 29.719 1.00 36.88 174 PRO A O 1
ATOM 1336 N N . ALA A 1 175 ? 17.178 -28.766 29.767 1.00 38.50 175 ALA A N 1
ATOM 1337 C CA . ALA A 1 175 ? 17.585 -27.543 30.452 1.00 38.50 175 ALA A CA 1
ATOM 1338 C C . ALA A 1 175 ? 18.687 -26.647 29.839 1.00 38.50 175 ALA A C 1
ATOM 1340 O O . ALA A 1 175 ? 19.766 -27.077 29.456 1.00 38.50 175 ALA A O 1
ATOM 1341 N N . LEU A 1 176 ? 18.387 -25.342 29.928 1.00 36.47 176 LEU A N 1
ATOM 1342 C CA . LEU A 1 176 ? 19.305 -24.194 29.930 1.00 36.47 176 LEU A CA 1
ATOM 1343 C C . LEU A 1 176 ? 19.755 -23.619 28.580 1.00 36.47 176 LEU A C 1
ATOM 1345 O O . LEU A 1 176 ? 20.938 -23.378 28.385 1.00 36.47 176 LEU A O 1
ATOM 1349 N N . ILE A 1 177 ? 18.806 -23.229 27.720 1.00 37.41 177 ILE A N 1
ATOM 1350 C CA . ILE A 1 177 ? 18.999 -22.051 26.854 1.00 37.41 177 ILE A CA 1
ATOM 1351 C C . ILE A 1 177 ? 17.725 -21.195 26.862 1.00 37.41 177 ILE A C 1
ATOM 1353 O O . ILE A 1 177 ? 16.713 -21.546 26.268 1.00 37.41 177 ILE A O 1
ATOM 1357 N N . GLY A 1 178 ? 17.819 -20.082 27.593 1.00 31.88 178 GLY A N 1
ATOM 1358 C CA . GLY A 1 178 ? 17.243 -18.773 27.280 1.00 31.88 178 GLY A CA 1
ATOM 1359 C C . GLY A 1 178 ? 15.762 -18.691 26.918 1.00 31.88 178 GLY A C 1
ATOM 1360 O O . GLY A 1 178 ? 15.372 -18.916 25.777 1.00 31.88 178 GLY A O 1
ATOM 1361 N N . ALA A 1 179 ? 14.970 -18.168 27.854 1.00 33.09 179 ALA A N 1
ATOM 1362 C CA . ALA A 1 179 ? 13.582 -17.719 27.709 1.00 33.09 179 ALA A CA 1
ATOM 1363 C C . ALA A 1 179 ? 13.338 -16.609 26.647 1.00 33.09 179 ALA A C 1
ATOM 1365 O O . ALA A 1 179 ? 12.324 -15.920 26.692 1.00 33.09 179 ALA A O 1
ATOM 1366 N N . SER A 1 180 ? 14.238 -16.427 25.682 1.00 36.97 180 SER A N 1
ATOM 1367 C CA . SER A 1 180 ? 14.197 -15.379 24.657 1.00 36.97 180 SER A CA 1
ATOM 1368 C C . SER A 1 180 ? 13.678 -15.875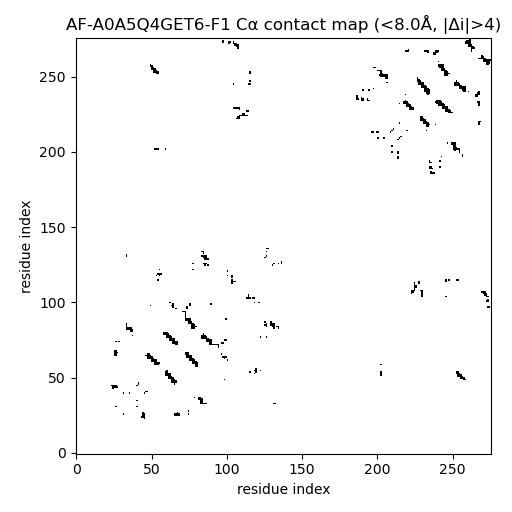 23.302 1.00 36.97 180 SER A C 1
ATOM 1370 O O . SER A 1 180 ? 13.237 -15.066 22.496 1.00 36.97 180 SER A O 1
ATOM 1372 N N . VAL A 1 181 ? 13.685 -17.190 23.043 1.00 34.38 181 VAL A N 1
ATOM 1373 C CA . VAL A 1 181 ? 13.237 -17.755 21.750 1.00 34.38 181 VAL A CA 1
ATOM 1374 C C . VAL A 1 181 ? 11.750 -18.138 21.768 1.00 34.38 181 VAL A C 1
ATOM 1376 O O . VAL A 1 181 ? 11.074 -18.066 20.748 1.00 34.38 181 VAL A O 1
ATOM 1379 N N . LEU A 1 182 ? 11.180 -18.449 22.937 1.00 34.09 182 LEU A N 1
ATOM 1380 C CA . LEU A 1 182 ? 9.760 -18.818 23.057 1.00 34.09 182 LEU A CA 1
ATOM 1381 C C . LEU A 1 182 ? 8.794 -17.627 22.900 1.00 34.09 182 LEU A C 1
ATOM 1383 O O . LEU A 1 182 ? 7.631 -17.828 22.549 1.00 34.09 182 LEU A O 1
ATOM 1387 N N . ALA A 1 183 ? 9.261 -16.390 23.101 1.00 36.88 183 ALA A N 1
ATOM 1388 C CA . ALA A 1 183 ? 8.447 -15.192 22.880 1.00 36.88 183 ALA A CA 1
ATOM 1389 C C . ALA A 1 183 ? 8.280 -14.865 21.382 1.00 36.88 183 ALA A C 1
ATOM 1391 O O . ALA A 1 183 ? 7.207 -14.436 20.976 1.00 36.88 183 ALA A O 1
ATOM 1392 N N . GLY A 1 184 ? 9.295 -15.134 20.550 1.00 35.09 184 GLY A N 1
ATOM 1393 C CA . GLY A 1 184 ? 9.208 -14.926 19.097 1.00 35.09 184 GLY A CA 1
ATOM 1394 C C . GLY A 1 184 ? 8.272 -15.925 18.413 1.00 35.09 184 GLY A C 1
ATOM 1395 O O . GLY A 1 184 ? 7.409 -15.536 17.635 1.00 35.09 184 GLY A O 1
ATOM 1396 N N . VAL A 1 185 ? 8.363 -17.208 18.781 1.00 39.75 185 VAL A N 1
ATOM 1397 C CA . VAL A 1 185 ? 7.573 -18.280 18.140 1.00 39.75 185 VAL A CA 1
ATOM 1398 C C . VAL A 1 185 ? 6.084 -18.220 18.522 1.00 39.75 185 VAL A C 1
ATOM 1400 O O . VAL A 1 185 ? 5.221 -18.585 17.725 1.00 39.75 185 VAL A O 1
ATOM 1403 N N . THR A 1 186 ? 5.749 -17.735 19.725 1.00 46.94 186 THR A N 1
ATOM 1404 C CA . THR A 1 186 ? 4.343 -17.563 20.141 1.00 46.94 186 THR A CA 1
ATOM 1405 C C . THR A 1 186 ? 3.695 -16.313 19.540 1.00 46.94 186 THR A C 1
ATOM 1407 O O . THR A 1 186 ? 2.504 -16.350 19.220 1.00 46.94 186 THR A O 1
ATOM 1410 N N . ASP A 1 187 ? 4.459 -15.237 19.323 1.00 51.22 187 ASP A N 1
ATOM 1411 C CA . ASP A 1 187 ? 3.943 -14.013 18.701 1.00 51.22 187 ASP A CA 1
ATOM 1412 C C . ASP A 1 187 ? 3.745 -14.186 17.185 1.00 51.22 187 ASP A C 1
ATOM 1414 O O . ASP A 1 187 ? 2.715 -13.767 16.662 1.00 51.22 187 ASP A O 1
ATOM 1418 N N . GLU A 1 188 ? 4.635 -14.901 16.485 1.00 54.12 188 GLU A N 1
ATOM 1419 C CA . GLU A 1 188 ? 4.469 -15.224 15.055 1.00 54.12 188 GLU A CA 1
ATOM 1420 C C . GLU A 1 188 ? 3.207 -16.060 14.784 1.00 54.12 188 GLU A C 1
ATOM 1422 O O . GLU A 1 188 ? 2.401 -15.710 13.919 1.00 54.12 188 GLU A O 1
ATOM 1427 N N . ALA A 1 189 ? 2.960 -17.110 15.578 1.00 55.03 189 ALA A N 1
ATOM 1428 C CA . ALA A 1 189 ? 1.756 -17.934 15.441 1.00 55.03 189 ALA A CA 1
ATOM 1429 C C . ALA A 1 189 ? 0.460 -17.137 15.714 1.00 55.03 189 ALA A C 1
ATOM 1431 O O . ALA A 1 189 ? -0.556 -17.324 15.034 1.00 55.03 189 ALA A O 1
ATOM 1432 N N . GLY A 1 190 ? 0.491 -16.215 16.685 1.00 58.50 190 GLY A N 1
ATOM 1433 C CA . GLY A 1 190 ? -0.614 -15.296 16.970 1.00 58.50 190 GLY A CA 1
ATOM 1434 C C . GLY A 1 190 ? -0.835 -14.263 15.859 1.00 58.50 190 GLY A C 1
ATOM 1435 O O . GLY A 1 190 ? -1.978 -13.966 15.494 1.00 58.50 190 GLY A O 1
ATOM 1436 N N . GLN A 1 191 ? 0.247 -13.750 15.273 1.00 61.62 191 GLN A N 1
ATOM 1437 C CA . GLN A 1 191 ? 0.203 -12.827 14.141 1.00 61.62 191 GLN A CA 1
ATOM 1438 C C . GLN A 1 191 ? -0.325 -13.501 12.874 1.00 61.62 191 GLN A C 1
ATOM 1440 O O . GLN A 1 191 ? -1.114 -12.890 12.158 1.00 61.62 191 GLN A O 1
ATOM 1445 N N . ASP A 1 192 ? 0.000 -14.764 12.614 1.00 64.50 192 ASP A N 1
ATOM 1446 C CA . ASP A 1 192 ? -0.513 -15.487 11.447 1.00 64.50 192 ASP A CA 1
ATOM 1447 C C . ASP A 1 192 ? -2.023 -15.744 11.530 1.00 64.50 192 ASP A C 1
ATOM 1449 O O . ASP A 1 192 ? -2.750 -15.564 10.544 1.00 64.50 192 ASP A O 1
ATOM 1453 N N . GLY A 1 193 ? -2.531 -16.083 12.719 1.00 64.00 193 GLY A N 1
ATOM 1454 C CA . GLY A 1 193 ? -3.972 -16.162 12.975 1.00 64.00 193 GLY A CA 1
ATOM 1455 C C . GLY A 1 193 ? -4.668 -14.807 12.803 1.00 64.00 193 GLY A C 1
ATOM 1456 O O . GLY A 1 193 ? -5.746 -14.724 12.204 1.00 64.00 193 GLY A O 1
ATOM 1457 N N . ALA A 1 194 ? -4.029 -13.725 13.264 1.00 65.06 194 ALA A N 1
ATOM 1458 C CA . ALA A 1 194 ? -4.512 -12.367 13.054 1.00 65.06 194 ALA A CA 1
ATOM 1459 C C . ALA A 1 194 ? -4.572 -12.012 11.559 1.00 65.06 194 ALA A C 1
ATOM 1461 O O . ALA A 1 194 ? -5.633 -11.620 11.070 1.00 65.06 194 ALA A O 1
ATOM 1462 N N . ARG A 1 195 ? -3.481 -12.249 10.826 1.00 69.38 195 ARG A N 1
ATOM 1463 C CA . ARG A 1 195 ? -3.331 -11.966 9.394 1.00 69.38 195 ARG A CA 1
ATOM 1464 C C . ARG A 1 195 ? -4.393 -12.655 8.550 1.00 69.38 195 ARG A C 1
ATOM 1466 O O . ARG A 1 195 ? -4.951 -12.017 7.667 1.00 69.38 195 ARG A O 1
ATOM 1473 N N . ARG A 1 196 ? -4.739 -13.919 8.830 1.00 73.38 196 ARG A N 1
ATOM 1474 C CA . ARG A 1 196 ? -5.756 -14.657 8.051 1.00 73.38 196 ARG A CA 1
ATOM 1475 C C . ARG A 1 196 ? -7.114 -13.963 8.010 1.00 73.38 196 ARG A C 1
ATOM 1477 O O . ARG A 1 196 ? -7.720 -13.919 6.947 1.00 73.38 196 ARG A O 1
ATOM 1484 N N . ARG A 1 197 ? -7.586 -13.418 9.135 1.00 68.69 197 ARG A N 1
ATOM 1485 C CA . ARG A 1 197 ? -8.854 -12.667 9.168 1.00 68.69 197 ARG A CA 1
ATOM 1486 C C . ARG A 1 197 ? -8.695 -11.251 8.623 1.00 68.69 197 ARG A C 1
ATOM 1488 O O . ARG A 1 197 ? -9.592 -10.761 7.959 1.00 68.69 197 ARG A O 1
ATOM 1495 N N . LEU A 1 198 ? -7.540 -10.618 8.829 1.00 79.38 198 LEU A N 1
ATOM 1496 C CA . LEU A 1 198 ? -7.262 -9.280 8.293 1.00 79.38 198 LEU A CA 1
ATOM 1497 C C . LEU A 1 198 ? -7.154 -9.257 6.758 1.00 79.38 198 LEU A C 1
ATOM 1499 O O . LEU A 1 198 ? -7.353 -8.206 6.156 1.00 79.38 198 LEU A O 1
ATOM 1503 N N . LYS A 1 199 ? -6.951 -10.414 6.107 1.00 81.00 199 LYS A N 1
ATOM 1504 C CA . LYS A 1 199 ? -7.129 -10.569 4.650 1.00 81.00 199 LYS A CA 1
ATOM 1505 C C . LYS A 1 199 ? -8.542 -10.222 4.160 1.00 81.00 199 LYS A C 1
ATOM 1507 O O . LYS A 1 199 ? -8.712 -9.994 2.971 1.00 81.00 199 LYS A O 1
ATOM 1512 N N . GLN A 1 200 ? -9.539 -10.179 5.046 1.00 83.38 200 GLN A N 1
ATOM 1513 C CA . GLN A 1 200 ? -10.918 -9.824 4.696 1.00 83.38 200 GLN A CA 1
ATOM 1514 C C . GLN A 1 200 ? -11.129 -8.318 4.512 1.00 83.38 200 GLN A C 1
ATOM 1516 O O . GLN A 1 200 ? -12.123 -7.937 3.908 1.00 83.38 200 GLN A O 1
ATOM 1521 N N . VAL A 1 201 ? -10.216 -7.463 4.993 1.00 88.12 201 VAL A N 1
ATOM 1522 C CA . VAL A 1 201 ? -10.277 -6.019 4.711 1.00 88.12 201 VAL A CA 1
ATOM 1523 C C . VAL A 1 201 ? -10.055 -5.810 3.223 1.00 88.12 201 VAL A C 1
ATOM 1525 O O . VAL A 1 201 ? -9.025 -6.239 2.710 1.00 88.12 201 VAL A O 1
ATOM 1528 N N . GLN A 1 202 ? -11.007 -5.177 2.547 1.00 91.81 202 GLN A N 1
ATOM 1529 C CA . GLN A 1 202 ? -10.985 -4.927 1.107 1.00 91.81 202 GLN A CA 1
ATOM 1530 C C . GLN A 1 202 ? -11.275 -3.454 0.833 1.00 91.81 202 GLN A C 1
ATOM 1532 O O . GLN A 1 202 ? -11.954 -2.796 1.625 1.00 91.81 202 GLN A O 1
ATOM 1537 N N . LEU A 1 203 ? -10.776 -2.962 -0.300 1.00 93.06 203 LEU A N 1
ATOM 1538 C CA . LEU A 1 203 ? -11.113 -1.636 -0.810 1.00 93.06 203 LEU A CA 1
ATOM 1539 C C . LEU A 1 203 ? -12.636 -1.501 -0.982 1.00 93.06 203 LEU A C 1
ATOM 1541 O O . LEU A 1 203 ? -13.329 -2.461 -1.316 1.00 93.06 203 LEU A O 1
ATOM 1545 N N . GLY A 1 204 ? -13.166 -0.312 -0.707 1.00 92.38 204 GLY A N 1
ATOM 1546 C CA . GLY A 1 204 ? -14.588 0.020 -0.788 1.00 92.38 204 GLY A CA 1
ATOM 1547 C C . GLY A 1 204 ? -15.456 -0.467 0.380 1.00 92.38 204 GLY A C 1
ATOM 1548 O O . GLY A 1 204 ? -16.618 -0.064 0.465 1.00 92.38 204 GLY A O 1
ATOM 1549 N N . MET A 1 205 ? -14.927 -1.293 1.292 1.00 92.75 205 MET A N 1
ATOM 1550 C CA . MET A 1 205 ? -15.662 -1.755 2.475 1.00 92.75 205 MET A CA 1
ATOM 1551 C C . MET A 1 205 ? -16.018 -0.576 3.392 1.00 92.75 205 MET A C 1
ATOM 1553 O O . MET A 1 205 ? -15.197 0.316 3.595 1.00 92.75 205 MET A O 1
ATOM 1557 N N . SER A 1 206 ? -17.227 -0.569 3.964 1.00 92.38 206 SER A N 1
ATOM 1558 C CA . SER A 1 206 ? -17.618 0.464 4.930 1.00 92.38 206 SER A CA 1
ATOM 1559 C C . SER A 1 206 ? -16.964 0.240 6.293 1.00 92.38 206 SER A C 1
ATOM 1561 O O . SER A 1 206 ? -16.743 -0.902 6.710 1.00 92.38 206 SER A O 1
ATOM 1563 N N . PHE A 1 207 ? -16.710 1.328 7.022 1.00 89.62 207 PHE A N 1
ATOM 1564 C CA . PHE A 1 207 ? -16.167 1.249 8.378 1.00 89.62 207 PHE A CA 1
ATOM 1565 C C . PHE A 1 207 ? -17.067 0.448 9.333 1.00 89.62 207 PHE A C 1
ATOM 1567 O O . PHE A 1 207 ? -16.564 -0.371 10.093 1.00 89.62 207 PHE A O 1
ATOM 1574 N N . GLU A 1 208 ? -18.391 0.585 9.224 1.00 89.06 208 GLU A N 1
ATOM 1575 C CA . GLU A 1 208 ? -19.355 -0.194 10.019 1.00 89.06 208 GLU A CA 1
ATOM 1576 C C . GLU A 1 208 ? -19.182 -1.711 9.815 1.00 89.06 208 GLU A C 1
ATOM 1578 O O . GLU A 1 208 ? -19.164 -2.491 10.770 1.00 89.06 208 GLU A O 1
ATOM 1583 N N . THR A 1 209 ? -18.966 -2.140 8.565 1.00 89.12 209 THR A N 1
ATOM 1584 C CA . THR A 1 209 ? -18.713 -3.553 8.247 1.00 89.12 209 THR A CA 1
ATOM 1585 C C . THR A 1 209 ? -17.390 -4.018 8.854 1.00 89.12 209 THR A C 1
ATOM 1587 O O . THR A 1 209 ? -17.315 -5.122 9.404 1.00 89.12 209 THR A O 1
ATOM 1590 N N . LEU A 1 210 ? -16.345 -3.186 8.781 1.00 89.25 210 LEU A N 1
ATOM 1591 C CA . LEU A 1 210 ? -15.039 -3.482 9.373 1.00 89.25 210 LEU A CA 1
ATOM 1592 C C . LEU A 1 210 ? -15.122 -3.616 10.889 1.00 89.25 210 LEU A C 1
ATOM 1594 O O . LEU A 1 210 ? -14.570 -4.568 11.440 1.00 89.25 210 LEU A O 1
ATOM 1598 N N . GLU A 1 211 ? -15.812 -2.695 11.555 1.00 87.44 211 GLU A N 1
ATOM 1599 C CA . GLU A 1 211 ? -15.958 -2.686 13.005 1.00 87.44 211 GLU A CA 1
ATOM 1600 C C . GLU A 1 211 ? -16.655 -3.961 13.492 1.00 87.44 211 GLU A C 1
ATOM 1602 O O . GLU A 1 211 ? -16.134 -4.671 14.358 1.00 87.44 211 GLU A O 1
ATOM 1607 N N . ALA A 1 212 ? -17.770 -4.318 12.850 1.00 84.50 212 ALA A N 1
ATOM 1608 C CA . ALA A 1 212 ? -18.555 -5.492 13.210 1.00 84.50 212 ALA A CA 1
ATOM 1609 C C . ALA A 1 212 ? -17.824 -6.823 12.949 1.00 84.50 212 ALA A C 1
ATOM 1611 O O . ALA A 1 212 ? -17.966 -7.765 13.733 1.00 84.50 212 ALA A O 1
ATOM 1612 N N . SER A 1 213 ? -17.052 -6.927 11.860 1.00 81.06 213 SER A N 1
ATOM 1613 C CA . SER A 1 213 ? -16.525 -8.217 11.380 1.00 81.06 213 SER A CA 1
ATOM 1614 C C . SER A 1 213 ? -15.016 -8.412 11.558 1.00 81.06 213 SER A C 1
ATOM 1616 O O . SER A 1 213 ? -14.573 -9.503 11.930 1.00 81.06 213 SER A O 1
ATOM 1618 N N . VAL A 1 214 ? -14.214 -7.375 11.312 1.00 81.06 214 VAL A N 1
ATOM 1619 C CA . VAL A 1 214 ? -12.748 -7.468 11.253 1.00 81.06 214 VAL A CA 1
ATOM 1620 C C . VAL A 1 214 ? -12.105 -6.968 12.545 1.00 81.06 214 VAL A C 1
ATOM 1622 O O . VAL A 1 214 ? -11.195 -7.622 13.073 1.00 81.06 214 VAL A O 1
ATOM 1625 N N . LEU A 1 215 ? -12.557 -5.814 13.041 1.00 85.88 215 LEU A N 1
ATOM 1626 C CA . LEU A 1 215 ? -11.971 -5.125 14.193 1.00 85.88 215 LEU A CA 1
ATOM 1627 C C . LEU A 1 215 ? -12.537 -5.615 15.529 1.00 85.88 215 LEU A C 1
ATOM 1629 O O . LEU A 1 215 ? -11.896 -5.424 16.562 1.00 85.88 215 LEU A O 1
ATOM 1633 N N . SER A 1 216 ? -13.691 -6.286 15.521 1.00 85.00 216 SER A N 1
ATOM 1634 C CA . SER A 1 216 ? -14.311 -6.840 16.725 1.00 85.00 216 SER A CA 1
ATOM 1635 C C . SER A 1 216 ? -13.335 -7.717 17.524 1.00 85.00 216 SER A C 1
ATOM 1637 O O . SER A 1 216 ? -12.758 -8.686 17.021 1.00 85.00 216 SER A O 1
ATOM 1639 N N . GLY A 1 217 ? -13.118 -7.340 18.789 1.00 81.19 217 GLY A N 1
ATOM 1640 C CA . GLY A 1 217 ? -12.197 -8.022 19.703 1.00 81.19 217 GLY A CA 1
ATOM 1641 C C . GLY A 1 217 ? -10.707 -7.785 19.426 1.00 81.19 217 GLY A C 1
ATOM 1642 O O . GLY A 1 217 ? -9.871 -8.495 19.989 1.00 81.19 217 GLY A O 1
ATOM 1643 N N . ARG A 1 218 ? -10.346 -6.814 18.576 1.00 84.62 218 ARG A N 1
ATOM 1644 C CA . ARG A 1 218 ? -8.9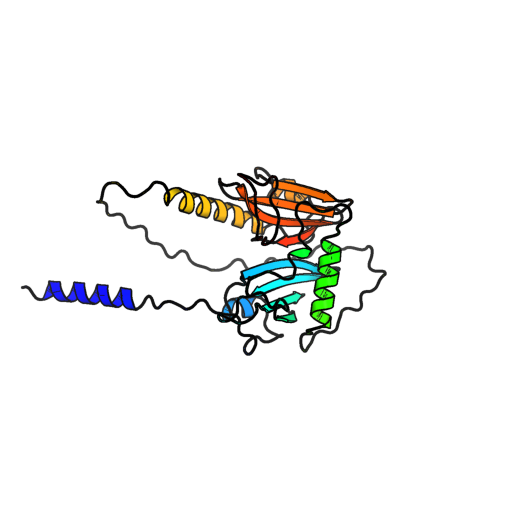53 -6.448 18.285 1.00 84.62 218 ARG A CA 1
ATOM 1645 C C . ARG A 1 218 ? -8.575 -5.099 18.874 1.00 84.62 218 ARG A C 1
ATOM 1647 O O . ARG A 1 218 ? -9.411 -4.245 19.138 1.00 84.62 218 ARG A O 1
ATOM 1654 N N . ARG A 1 219 ? -7.266 -4.912 19.041 1.00 88.25 219 ARG A N 1
ATOM 1655 C CA . ARG A 1 219 ? -6.681 -3.605 19.333 1.00 88.25 219 ARG A CA 1
ATOM 1656 C C . ARG A 1 219 ? -6.452 -2.882 18.015 1.00 88.25 219 ARG A C 1
ATOM 1658 O O . ARG A 1 219 ? -5.745 -3.403 17.152 1.00 88.25 219 ARG A O 1
ATOM 1665 N N . PHE A 1 220 ? -7.032 -1.705 17.883 1.00 92.19 220 PHE A N 1
ATOM 1666 C CA . PHE A 1 220 ? -6.784 -0.794 16.780 1.00 92.19 220 PHE A CA 1
ATOM 1667 C C . PHE A 1 220 ? -6.732 0.632 17.323 1.00 92.19 220 PHE A C 1
ATOM 1669 O O . PHE A 1 220 ? -7.262 0.906 18.399 1.00 92.19 220 PHE A O 1
ATOM 1676 N N . GLU A 1 221 ? -6.059 1.513 16.600 1.00 93.25 221 GLU A N 1
ATOM 1677 C CA . GLU A 1 221 ? -6.051 2.948 16.869 1.00 93.25 221 GLU A CA 1
ATOM 1678 C C . GLU A 1 221 ? -6.455 3.666 15.584 1.00 93.25 221 GLU A C 1
ATOM 1680 O O . GLU A 1 221 ? -6.108 3.230 14.482 1.00 93.25 221 GLU A O 1
ATOM 1685 N N . VAL A 1 222 ? -7.207 4.751 15.741 1.00 93.75 222 VAL A N 1
ATOM 1686 C CA . VAL A 1 222 ? -7.725 5.567 14.643 1.00 93.75 222 VAL A CA 1
ATOM 1687 C C . VAL A 1 222 ? -7.146 6.966 14.785 1.00 93.75 222 VAL A C 1
ATOM 1689 O O . VAL A 1 222 ? -7.139 7.532 15.876 1.00 93.75 222 VAL A O 1
ATOM 1692 N N . SER A 1 223 ? -6.657 7.518 13.682 1.00 94.25 223 SER A N 1
ATOM 1693 C CA . SER A 1 223 ? -6.295 8.925 13.569 1.00 94.25 223 SER A CA 1
ATOM 1694 C C . SER A 1 223 ? -7.176 9.551 12.506 1.00 94.25 223 SER A C 1
ATOM 1696 O O . SER A 1 223 ? -7.162 9.085 11.373 1.00 94.25 223 SER A O 1
ATOM 1698 N N . GLU A 1 224 ? -7.910 10.600 12.857 1.00 93.62 224 GLU A N 1
ATOM 1699 C CA . GLU A 1 224 ? -8.865 11.270 11.966 1.00 93.62 224 GLU A CA 1
ATOM 1700 C C . GLU A 1 224 ? -8.373 12.670 11.587 1.00 93.62 224 GLU A C 1
ATOM 1702 O O . GLU A 1 224 ? -7.728 13.351 12.386 1.00 93.62 224 GLU A O 1
ATOM 1707 N N . SER A 1 225 ? -8.692 13.101 10.368 1.00 90.56 225 SER A N 1
ATOM 1708 C CA . SER A 1 225 ? -8.428 14.443 9.851 1.00 90.56 225 SER A CA 1
ATOM 1709 C C . SER A 1 225 ? -9.527 14.812 8.849 1.00 90.56 225 SER A C 1
ATOM 1711 O O . SER A 1 225 ? -9.528 14.373 7.7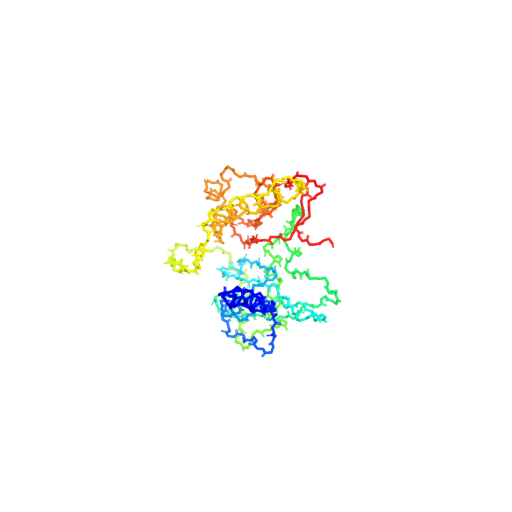01 1.00 90.56 225 SER A O 1
ATOM 1713 N N . GLY A 1 226 ? -10.523 15.585 9.291 1.00 88.44 226 GLY A N 1
ATOM 1714 C CA . GLY A 1 226 ? -11.683 15.920 8.458 1.00 88.44 226 GLY A CA 1
ATOM 1715 C C . GLY A 1 226 ? -12.514 14.683 8.099 1.00 88.44 226 GLY A C 1
ATOM 1716 O O . GLY A 1 226 ? -13.021 14.009 8.988 1.00 88.44 226 GLY A O 1
ATOM 1717 N N . MET A 1 227 ? -12.664 14.402 6.800 1.00 88.62 227 MET A N 1
ATOM 1718 C CA . MET A 1 227 ? -13.376 13.214 6.288 1.00 88.62 227 MET A CA 1
ATOM 1719 C C . MET A 1 227 ? -12.455 12.003 6.071 1.00 88.62 227 MET A C 1
ATOM 1721 O O . MET A 1 227 ? -12.910 10.954 5.615 1.00 88.62 227 MET A O 1
ATOM 1725 N N . GLN A 1 228 ? -11.167 12.155 6.386 1.00 93.19 228 GLN A N 1
ATOM 1726 C CA . GLN A 1 228 ? -10.149 11.127 6.230 1.00 93.19 228 GLN A CA 1
ATOM 1727 C C . GLN A 1 228 ? -9.829 10.489 7.581 1.00 93.19 228 GLN A C 1
ATOM 1729 O O . GLN A 1 228 ? -9.815 11.157 8.619 1.00 93.19 228 GLN A O 1
ATOM 1734 N N . ALA A 1 229 ? -9.511 9.199 7.574 1.00 94.38 229 ALA A N 1
ATOM 1735 C CA . ALA A 1 229 ? -8.974 8.525 8.747 1.00 94.38 229 ALA A CA 1
ATOM 1736 C C . ALA A 1 229 ? -7.943 7.466 8.364 1.00 94.38 229 ALA A C 1
ATOM 1738 O O . ALA A 1 229 ? -8.119 6.746 7.389 1.00 94.38 229 ALA A O 1
ATOM 1739 N N . THR A 1 230 ? -6.898 7.319 9.172 1.00 95.25 230 THR A N 1
ATOM 1740 C CA . THR A 1 230 ? -5.977 6.184 9.105 1.00 95.25 230 THR A CA 1
ATOM 1741 C C . THR A 1 230 ? -6.210 5.305 10.319 1.00 95.25 230 THR A C 1
ATOM 1743 O O . THR A 1 230 ? -6.180 5.775 11.458 1.00 95.25 230 THR A O 1
ATOM 1746 N N . VAL A 1 231 ? -6.400 4.013 10.084 1.00 95.00 231 VAL A N 1
ATOM 1747 C CA . VAL A 1 231 ? -6.562 3.002 11.124 1.00 95.00 231 VAL A CA 1
ATOM 1748 C C . VAL A 1 231 ? -5.362 2.070 11.098 1.00 95.00 231 VAL A C 1
ATOM 1750 O O . VAL A 1 231 ? -5.025 1.513 10.054 1.00 95.00 231 VAL A O 1
ATOM 1753 N N . ILE A 1 232 ? -4.746 1.849 12.257 1.00 94.19 232 ILE A N 1
ATOM 1754 C CA . ILE A 1 232 ? -3.740 0.800 12.449 1.00 94.19 232 ILE A CA 1
ATOM 1755 C C . ILE A 1 232 ? -4.310 -0.299 13.338 1.00 94.19 232 ILE A C 1
ATOM 1757 O O . ILE A 1 232 ? -4.945 -0.029 14.355 1.00 94.19 232 ILE A O 1
ATOM 1761 N N . VAL A 1 233 ? -4.077 -1.556 12.969 1.00 92.69 233 VAL A N 1
ATOM 1762 C CA . VAL A 1 233 ? -4.573 -2.727 13.700 1.00 92.69 233 VAL A CA 1
ATOM 1763 C C . VAL A 1 233 ? -3.400 -3.553 14.198 1.00 92.69 233 VAL A C 1
ATOM 1765 O O . VAL A 1 233 ? -2.529 -3.961 13.427 1.00 92.69 233 VAL A O 1
ATOM 1768 N N . GLY A 1 234 ? -3.402 -3.824 15.498 1.00 89.31 234 GLY A N 1
ATOM 1769 C CA . GLY A 1 234 ? -2.381 -4.611 16.172 1.00 89.31 234 GLY A CA 1
ATOM 1770 C C . GLY A 1 234 ? -2.602 -6.113 16.015 1.00 89.31 234 GLY A C 1
ATOM 1771 O O . GLY A 1 234 ? -3.735 -6.605 15.989 1.00 89.31 234 GLY A O 1
ATOM 1772 N N . GLY A 1 235 ? -1.505 -6.857 15.941 1.00 84.31 235 GLY A N 1
ATOM 1773 C CA . GLY A 1 235 ? -1.476 -8.314 15.946 1.00 84.31 235 GLY A CA 1
ATOM 1774 C C . GLY A 1 235 ? -0.658 -8.855 17.113 1.00 84.31 235 GLY A C 1
ATOM 1775 O O . GLY A 1 235 ? 0.214 -8.172 17.649 1.00 84.31 235 GLY A O 1
ATOM 1776 N N . GLY A 1 236 ? -0.945 -10.101 17.494 1.00 76.88 236 GLY A N 1
ATOM 1777 C CA . GLY A 1 236 ? -0.187 -10.799 18.530 1.00 76.88 236 GLY A CA 1
ATOM 1778 C C . GLY A 1 236 ? -0.307 -10.182 19.930 1.00 76.88 236 GLY A C 1
ATOM 1779 O O . GLY A 1 236 ? -1.210 -9.392 20.217 1.00 76.88 236 GLY A O 1
ATOM 1780 N N . LEU A 1 237 ? 0.600 -10.582 20.820 1.00 70.94 237 LEU A N 1
ATOM 1781 C CA . LEU A 1 237 ? 0.660 -10.109 22.209 1.00 70.94 237 LEU A CA 1
ATOM 1782 C C . LEU A 1 237 ? 1.383 -8.765 22.323 1.00 70.94 237 LEU A C 1
ATOM 1784 O O . LEU A 1 237 ? 1.022 -7.945 23.171 1.00 70.94 237 LEU A O 1
ATOM 1788 N N . SER A 1 238 ? 2.369 -8.536 21.451 1.00 69.88 238 SER A N 1
ATOM 1789 C CA . SER A 1 238 ? 3.113 -7.275 21.354 1.00 69.88 238 SER A CA 1
ATOM 1790 C C . SER A 1 238 ? 2.222 -6.103 20.932 1.00 69.88 238 SER A C 1
ATOM 1792 O O . SER A 1 238 ? 2.489 -4.958 21.297 1.00 69.88 238 SER A O 1
ATOM 1794 N N . GLY A 1 239 ? 1.120 -6.387 20.226 1.00 76.12 239 GLY A N 1
ATOM 1795 C CA . GLY A 1 239 ? 0.203 -5.369 19.721 1.00 76.12 239 GLY A CA 1
ATOM 1796 C C . GLY A 1 239 ? 0.792 -4.568 18.564 1.00 76.12 239 GLY A C 1
ATOM 1797 O O . GLY A 1 239 ? 0.310 -3.476 18.285 1.00 76.12 239 GLY A O 1
ATOM 1798 N N . ASN A 1 240 ? 1.818 -5.108 17.911 1.00 83.75 240 ASN A N 1
ATOM 1799 C CA . ASN A 1 240 ? 2.486 -4.502 16.772 1.00 83.75 240 ASN A CA 1
ATOM 1800 C C . ASN A 1 240 ? 1.522 -4.349 15.585 1.00 83.75 240 ASN A C 1
ATOM 1802 O O . ASN A 1 240 ? 0.755 -5.283 15.328 1.00 83.75 240 ASN A O 1
ATOM 1806 N N . PRO A 1 241 ? 1.555 -3.228 14.842 1.00 87.38 241 PRO A N 1
ATOM 1807 C CA . PRO A 1 241 ? 0.757 -3.074 13.635 1.00 87.38 241 PRO A CA 1
ATOM 1808 C C . PRO A 1 241 ? 1.009 -4.214 12.641 1.00 87.38 241 PRO A C 1
ATOM 1810 O O . PRO A 1 241 ? 2.137 -4.494 12.239 1.00 87.38 241 PRO A O 1
ATOM 1813 N N . VAL A 1 242 ? -0.069 -4.887 12.252 1.00 90.25 242 VAL A N 1
ATOM 1814 C CA . VAL A 1 242 ? -0.078 -5.941 11.222 1.00 90.25 242 VAL A CA 1
ATOM 1815 C C . VAL A 1 242 ? -0.970 -5.575 10.042 1.00 90.25 242 VAL A C 1
ATOM 1817 O O . VAL A 1 242 ? -1.085 -6.347 9.100 1.00 90.25 242 VAL A O 1
ATOM 1820 N N . LEU A 1 243 ? -1.652 -4.436 10.120 1.00 92.56 243 LEU A N 1
ATOM 1821 C CA . LEU A 1 243 ? -2.487 -3.878 9.071 1.00 92.56 243 LEU A CA 1
ATOM 1822 C C . LEU A 1 243 ? -2.598 -2.375 9.322 1.00 92.56 243 LEU A C 1
ATOM 1824 O O . LEU A 1 243 ? -2.819 -1.957 10.460 1.00 92.56 243 LEU A O 1
ATOM 1828 N N . ALA A 1 244 ? -2.497 -1.593 8.262 1.00 94.94 244 ALA A N 1
ATOM 1829 C CA . ALA A 1 244 ? -2.947 -0.215 8.226 1.00 94.94 244 ALA A CA 1
ATOM 1830 C C . ALA A 1 244 ? -3.933 -0.059 7.066 1.00 94.94 244 ALA A C 1
ATOM 1832 O O . ALA A 1 244 ? -3.795 -0.728 6.042 1.00 94.94 244 ALA A O 1
ATOM 1833 N N . PHE A 1 245 ? -4.941 0.785 7.221 1.00 96.38 245 PHE A N 1
ATOM 1834 C CA . PHE A 1 245 ? -5.834 1.144 6.126 1.00 96.38 245 PHE A CA 1
ATOM 1835 C C . PHE A 1 245 ? -6.351 2.565 6.301 1.00 96.38 245 PHE A C 1
ATOM 1837 O O . PHE A 1 245 ? -6.456 3.064 7.423 1.00 96.38 245 PHE A O 1
ATOM 1844 N N . GLY A 1 246 ? -6.680 3.195 5.182 1.00 96.12 246 GLY A N 1
ATOM 1845 C CA . GLY A 1 246 ? -7.258 4.528 5.147 1.00 96.12 246 GLY A CA 1
ATOM 1846 C C . GLY A 1 246 ? -8.730 4.492 4.818 1.00 96.12 246 GLY A C 1
ATOM 1847 O O . GLY A 1 246 ? -9.188 3.630 4.064 1.00 96.12 246 GLY A O 1
ATOM 1848 N N . LEU A 1 247 ? -9.450 5.457 5.364 1.00 95.75 247 LEU A N 1
ATOM 1849 C CA . LEU A 1 247 ? -10.853 5.702 5.114 1.00 95.75 247 LEU A CA 1
ATOM 1850 C C . LEU A 1 247 ? -11.013 7.088 4.499 1.00 95.75 247 LEU A C 1
ATOM 1852 O O . LEU A 1 247 ? -10.507 8.047 5.072 1.00 95.75 247 LEU A O 1
ATOM 1856 N N . ALA A 1 248 ? -11.773 7.170 3.411 1.00 93.38 248 ALA A N 1
ATOM 1857 C CA . ALA A 1 248 ? -12.373 8.403 2.911 1.00 93.38 248 ALA A CA 1
ATOM 1858 C C . ALA A 1 248 ? -13.882 8.172 2.810 1.00 93.38 248 ALA A C 1
ATOM 1860 O O . ALA A 1 248 ? -14.309 7.089 2.396 1.00 93.38 248 ALA A O 1
ATOM 1861 N N . ASP A 1 249 ? -14.696 9.137 3.239 1.00 90.38 249 ASP A N 1
ATOM 1862 C CA . ASP A 1 249 ? -16.164 9.025 3.230 1.00 90.38 249 ASP A CA 1
ATOM 1863 C C . ASP A 1 249 ? -16.674 7.706 3.853 1.00 90.38 249 ASP A C 1
ATOM 1865 O O . ASP A 1 249 ? -17.566 7.028 3.337 1.00 90.38 249 ASP A O 1
ATOM 1869 N N . HIS A 1 250 ? -16.060 7.310 4.975 1.00 90.25 250 HIS A N 1
ATOM 1870 C CA . HIS A 1 250 ? -16.342 6.070 5.713 1.00 90.25 250 HIS A CA 1
ATOM 1871 C C . HIS A 1 250 ? -16.121 4.761 4.932 1.00 90.25 250 HIS A C 1
ATOM 1873 O O . HIS A 1 250 ? -16.637 3.708 5.330 1.00 90.25 250 HIS A O 1
ATOM 1879 N N . ARG A 1 251 ? -15.342 4.791 3.846 1.00 94.25 251 ARG A N 1
ATOM 1880 C CA . ARG A 1 251 ? -14.992 3.620 3.032 1.00 94.25 251 ARG A CA 1
ATOM 1881 C C . ARG A 1 251 ? -13.492 3.423 2.956 1.00 94.25 251 ARG A C 1
ATOM 1883 O O . ARG A 1 251 ? -12.740 4.385 2.899 1.00 94.25 251 ARG A O 1
ATOM 1890 N N . VAL A 1 252 ? -13.063 2.167 2.899 1.00 95.69 252 VAL A N 1
ATOM 1891 C CA . VAL A 1 252 ? -11.648 1.817 2.742 1.00 95.69 252 VAL A CA 1
ATOM 1892 C C . VAL A 1 252 ? -11.144 2.239 1.364 1.00 95.69 252 VAL A C 1
ATOM 1894 O O . VAL A 1 252 ? -11.597 1.701 0.357 1.00 95.69 252 VAL A O 1
ATOM 1897 N N . VAL A 1 253 ? -10.177 3.152 1.320 1.00 96.00 253 VAL A N 1
ATOM 1898 C CA . VAL A 1 253 ? -9.577 3.651 0.066 1.00 96.00 253 VAL A CA 1
ATOM 1899 C C . VAL A 1 253 ? -8.144 3.182 -0.147 1.00 96.00 253 VAL A C 1
ATOM 1901 O O . VAL A 1 253 ? -7.667 3.174 -1.276 1.00 96.00 253 VAL A O 1
ATOM 1904 N N . TRP A 1 254 ? -7.475 2.713 0.906 1.00 96.75 254 TRP A N 1
ATOM 1905 C CA . TRP A 1 254 ? -6.198 2.016 0.795 1.00 96.75 254 TRP A CA 1
ATOM 1906 C C . TRP A 1 254 ? -6.005 1.012 1.930 1.00 96.75 254 TRP A C 1
ATOM 1908 O O . TRP A 1 254 ? -6.553 1.175 3.019 1.00 96.75 254 TRP A O 1
ATOM 1918 N N . VAL A 1 255 ? -5.232 -0.044 1.674 1.00 96.25 255 VAL A N 1
ATOM 1919 C CA . VAL A 1 255 ? -4.940 -1.148 2.590 1.00 96.25 255 VAL A CA 1
ATOM 1920 C C . VAL A 1 255 ? -3.478 -1.547 2.464 1.00 96.25 255 VAL A C 1
ATOM 1922 O O . VAL A 1 255 ? -3.012 -1.978 1.411 1.00 96.25 255 VAL A O 1
ATOM 1925 N N . HIS A 1 256 ? -2.774 -1.501 3.584 1.00 94.50 256 HIS A N 1
ATOM 1926 C CA . HIS A 1 256 ? -1.386 -1.900 3.706 1.00 94.50 256 HIS A CA 1
ATOM 1927 C C . HIS A 1 256 ? -1.273 -3.049 4.715 1.00 94.50 256 HIS A C 1
ATOM 1929 O O . HIS A 1 256 ? -1.485 -2.886 5.917 1.00 94.50 256 HIS A O 1
ATOM 1935 N N . ARG A 1 257 ? -1.003 -4.263 4.222 1.00 89.06 257 ARG A N 1
ATOM 1936 C CA . ARG A 1 257 ? -1.141 -5.506 5.013 1.00 89.06 257 ARG A CA 1
ATOM 1937 C C . ARG A 1 257 ? 0.082 -5.882 5.838 1.00 89.06 257 ARG A C 1
ATOM 1939 O O . ARG A 1 257 ? 0.012 -6.854 6.585 1.00 89.06 257 ARG A O 1
ATOM 1946 N N . GLN A 1 258 ? 1.189 -5.173 5.669 1.00 85.25 258 GLN A N 1
ATOM 1947 C CA . GLN A 1 258 ? 2.428 -5.371 6.418 1.00 85.25 258 GLN A CA 1
ATOM 1948 C C . GLN A 1 258 ? 3.165 -4.031 6.525 1.00 85.25 258 GLN A C 1
ATOM 1950 O O . GLN A 1 258 ? 4.263 -3.917 5.990 1.00 85.25 258 GLN A O 1
ATOM 1955 N N . PRO A 1 259 ? 2.556 -3.008 7.157 1.00 86.31 259 PRO A N 1
ATOM 1956 C CA . PRO A 1 259 ? 3.183 -1.702 7.245 1.00 86.31 259 PRO A CA 1
ATOM 1957 C C . PRO A 1 259 ? 4.521 -1.794 7.943 1.00 86.31 259 PRO A C 1
ATOM 1959 O O . PRO A 1 259 ? 4.645 -2.468 8.968 1.00 86.31 259 PRO A O 1
ATOM 1962 N N . LEU A 1 260 ? 5.513 -1.093 7.405 1.00 85.69 260 LEU A N 1
ATOM 1963 C CA . LEU A 1 260 ? 6.653 -0.709 8.216 1.00 85.69 260 LEU A CA 1
ATOM 1964 C C . LEU A 1 260 ? 6.159 0.301 9.239 1.00 85.69 260 LEU A C 1
ATOM 1966 O O . LEU A 1 260 ? 5.329 1.165 8.947 1.00 85.69 260 LEU A O 1
ATOM 1970 N N . TRP A 1 261 ? 6.625 0.162 10.471 1.00 86.62 261 TRP A N 1
ATOM 1971 C CA . TRP A 1 261 ? 6.192 1.033 11.544 1.00 86.62 261 TRP A CA 1
ATOM 1972 C C . TRP A 1 261 ? 7.275 1.215 12.591 1.00 86.62 261 TRP A C 1
ATOM 1974 O O . TRP A 1 261 ? 8.194 0.408 12.750 1.00 86.62 261 TRP A O 1
ATOM 1984 N N . ARG A 1 262 ? 7.110 2.281 13.369 1.00 86.56 262 ARG A N 1
ATOM 1985 C CA . ARG A 1 262 ? 7.916 2.576 14.546 1.00 86.56 262 ARG A CA 1
ATOM 1986 C C . ARG A 1 262 ? 7.012 2.962 15.704 1.00 86.56 262 ARG A C 1
ATOM 1988 O O . ARG A 1 262 ? 6.325 3.972 15.627 1.00 86.56 262 ARG A O 1
ATOM 1995 N N . CYS A 1 263 ? 7.063 2.201 16.794 1.00 86.12 263 CYS A N 1
ATOM 1996 C CA . CYS A 1 263 ? 6.324 2.494 18.021 1.00 86.12 263 CYS A CA 1
ATOM 1997 C C . CYS A 1 263 ? 7.312 2.837 19.150 1.00 86.12 263 CYS A C 1
ATOM 1999 O O . CYS A 1 263 ? 8.254 2.079 19.380 1.00 86.12 263 CYS A O 1
ATOM 2001 N N . PRO A 1 264 ? 7.142 3.963 19.866 1.00 80.12 264 PRO A N 1
ATOM 2002 C CA . PRO A 1 264 ? 8.024 4.365 20.964 1.00 80.12 264 PRO A CA 1
ATOM 2003 C C . PRO A 1 264 ? 7.819 3.549 22.258 1.00 80.12 264 PRO A C 1
ATOM 2005 O O . PRO A 1 264 ? 8.493 3.810 23.251 1.00 80.12 264 PRO A O 1
ATOM 2008 N N . GLY A 1 265 ? 6.907 2.571 22.273 1.00 75.56 265 GLY A N 1
ATOM 2009 C CA . GLY A 1 265 ? 6.588 1.747 23.439 1.00 75.56 265 GLY A CA 1
ATOM 2010 C C . GLY A 1 265 ? 5.790 0.492 23.078 1.00 75.56 265 GLY A C 1
ATOM 2011 O O . GLY A 1 265 ? 5.733 0.097 21.916 1.00 75.56 265 GLY A O 1
ATOM 2012 N N . LEU A 1 266 ? 5.179 -0.139 24.087 1.00 73.06 266 LEU A N 1
ATOM 2013 C CA . LEU A 1 266 ? 4.298 -1.294 23.896 1.00 73.06 266 LEU A CA 1
ATOM 2014 C C . LEU A 1 266 ? 2.908 -0.845 23.419 1.00 73.06 266 LEU A C 1
ATOM 2016 O O . LEU A 1 266 ? 2.271 -0.006 24.058 1.00 73.06 266 LEU A O 1
ATOM 2020 N N . GLY A 1 267 ? 2.415 -1.466 22.346 1.00 80.38 267 GLY A N 1
ATOM 2021 C CA . GLY A 1 267 ? 1.098 -1.199 21.767 1.00 80.38 267 GLY A CA 1
ATOM 2022 C C . GLY A 1 267 ? 1.098 -0.154 20.647 1.00 80.38 267 GLY A C 1
ATOM 2023 O O . GLY A 1 267 ? 2.142 0.272 20.170 1.00 80.38 267 GLY A O 1
ATOM 2024 N N . LEU A 1 268 ? -0.108 0.234 20.221 1.00 85.00 268 LEU A N 1
ATOM 2025 C CA . LEU A 1 268 ? -0.342 1.025 19.004 1.00 85.00 268 LEU A CA 1
ATOM 2026 C C . LEU A 1 268 ? -0.218 2.548 19.199 1.00 85.00 268 LEU A C 1
ATOM 2028 O O . LEU A 1 268 ? -0.096 3.305 18.235 1.00 85.00 268 LEU A O 1
ATOM 2032 N N . ARG A 1 269 ? -0.256 3.025 20.447 1.00 84.62 269 ARG A N 1
ATOM 2033 C CA . ARG A 1 269 ? -0.228 4.463 20.735 1.00 84.62 269 ARG A CA 1
ATOM 2034 C C . ARG A 1 269 ? 1.135 5.063 20.428 1.00 84.62 269 ARG A C 1
ATOM 2036 O O . ARG A 1 269 ? 2.161 4.598 20.919 1.00 84.62 269 ARG A O 1
ATOM 2043 N N . GLY A 1 270 ? 1.126 6.143 19.652 1.00 83.38 270 GLY A N 1
ATOM 2044 C CA . GLY A 1 270 ? 2.341 6.835 19.228 1.00 83.38 270 GLY A CA 1
ATOM 2045 C C . GLY A 1 270 ? 3.132 6.095 18.149 1.0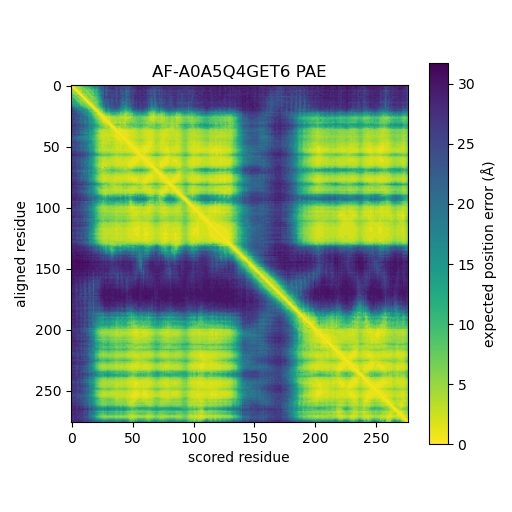0 83.38 270 GLY A C 1
ATOM 2046 O O . GLY A 1 270 ? 4.236 6.535 17.828 1.00 83.38 270 GLY A O 1
ATOM 2047 N N . CYS A 1 271 ? 2.598 4.999 17.597 1.00 89.81 271 CYS A N 1
ATOM 2048 C CA . CYS A 1 271 ? 3.178 4.385 16.413 1.00 89.81 271 CYS A CA 1
ATOM 2049 C C . CYS A 1 271 ? 3.167 5.362 15.237 1.00 89.81 271 CYS A C 1
ATOM 2051 O O . CYS A 1 271 ? 2.332 6.261 15.170 1.00 89.81 271 CYS A O 1
ATOM 2053 N N . ARG A 1 272 ? 4.103 5.164 14.316 1.00 90.56 272 ARG A N 1
ATOM 2054 C CA . ARG A 1 272 ? 4.158 5.836 13.021 1.00 90.56 272 ARG A CA 1
ATOM 2055 C C . ARG A 1 272 ? 4.326 4.808 11.923 1.00 90.56 272 ARG A C 1
ATOM 2057 O O . ARG A 1 272 ? 4.995 3.805 12.161 1.00 90.56 272 ARG A O 1
ATOM 2064 N N . ILE A 1 273 ? 3.717 5.053 10.770 1.00 87.00 273 ILE A N 1
ATOM 2065 C CA . ILE A 1 273 ? 3.930 4.258 9.556 1.00 87.00 273 ILE A CA 1
ATOM 2066 C C . ILE A 1 273 ? 5.201 4.765 8.859 1.00 87.00 273 ILE A C 1
ATOM 2068 O O . ILE A 1 273 ? 5.481 5.965 8.879 1.00 87.00 273 ILE A O 1
ATOM 2072 N N . GLY A 1 274 ? 5.962 3.840 8.279 1.00 77.75 274 GLY A N 1
ATOM 2073 C CA . GLY A 1 274 ? 7.199 4.093 7.546 1.00 77.75 274 GLY A CA 1
ATOM 2074 C C . GLY A 1 274 ? 8.477 3.964 8.379 1.00 77.75 274 GLY A C 1
ATOM 2075 O O . GLY A 1 274 ? 8.462 3.872 9.615 1.00 77.75 274 GLY A O 1
ATOM 2076 N N . LEU A 1 275 ? 9.610 3.932 7.673 1.00 62.25 275 LEU A N 1
ATOM 2077 C CA . LEU A 1 275 ? 10.947 3.910 8.275 1.00 62.25 275 LEU A CA 1
ATOM 2078 C C . LEU A 1 275 ? 11.396 5.317 8.724 1.00 62.25 275 LEU A C 1
ATOM 2080 O O . LEU A 1 275 ? 11.051 6.306 8.078 1.00 62.25 275 LEU A O 1
ATOM 2084 N N . PRO A 1 276 ? 12.177 5.423 9.819 1.00 49.06 276 PRO A N 1
ATOM 2085 C CA . PRO A 1 276 ? 12.639 6.693 10.387 1.00 49.06 276 PRO A CA 1
ATOM 2086 C C . PRO A 1 276 ? 13.577 7.447 9.455 1.00 49.06 276 PRO A C 1
ATOM 2088 O O . PRO A 1 276 ? 14.498 6.795 8.911 1.00 49.06 276 PRO A O 1
#

Mean predicted aligned error: 14.0 Å

Solvent-accessible surface area (backbone atoms only — not comparable to full-atom values): 16476 Å² total; per-residue (Å²): 141,74,74,75,68,60,60,59,59,55,56,61,57,55,59,65,67,66,64,59,81,75,71,77,57,45,46,50,75,90,79,56,54,54,78,42,34,71,64,53,46,37,73,70,24,35,77,57,77,39,56,36,38,34,48,49,92,88,43,66,28,39,39,34,24,29,53,32,58,91,93,50,55,39,35,39,39,34,31,42,88,67,35,30,36,18,60,39,67,47,84,59,89,55,89,67,91,71,56,86,68,42,84,34,52,47,39,65,45,51,87,80,52,52,44,64,60,44,47,38,54,51,52,52,52,46,30,71,75,28,54,20,96,81,57,71,78,79,77,82,59,96,71,81,69,90,81,86,82,86,86,85,89,78,93,80,84,92,77,88,84,79,87,78,83,84,90,80,90,83,88,90,83,84,86,89,82,67,91,70,59,65,59,56,60,55,33,52,57,38,30,51,60,44,47,66,58,56,66,69,68,50,77,68,41,43,51,70,58,39,45,72,69,65,45,56,96,54,57,65,50,77,27,67,24,91,66,30,32,33,35,39,30,36,24,43,86,64,22,47,65,43,31,35,34,32,28,47,84,57,18,26,41,31,42,25,66,65,52,52,61,47,50,87,56,88,34,64,70,76,30,30,50,37,83,134

Sequence (276 aa):
MPLLRYMTCTLTMMTILLSGCASKPYFDMETASHQDSWDDLVNRHGRPFDSLEFLLDQQACKAATWEQQRGLPTITTLHCDSQTMAMAPDASQNFAIRSQFEHCLQFPLEPGHDAWQCLQEWALDLAASHPGPDYKSPALDPNSALHGPGPAGTALEAGFYGAIGTALLGPVFPALIGASVLAGVTDEAGQDGARRRLKQVQLGMSFETLEASVLSGRRFEVSESGMQATVIVGGGLSGNPVLAFGLADHRVVWVHRQPLWRCPGLGLRGCRIGLP

Foldseek 3Di:
DPPPVVVVVVVVVVVVVVVPPPPQAFDDPVPDAQLQFPVSSCVRRNDFPFKKWFDQLNWIKMWGWTGHPPPFAIWIWIDTPRGTFFIDGDPPPDPPRWGPLQVLQKPQDDAPRDSRVSNNVVNQVRSVVGGRPPDDDDPPPVPPDDDDDDDDDDDDDDDDDDDPDDDDDDDDDDDDDDPPVVQVVQQVVQQVVLLVLVVPQDFFDFLVCCVVRNCVPWDKDWRDHVQKIKIFTATGPQRDGQKIFMDGNRTTRMITRRFDWDDPDGHDPRIITIDD

pLDDT: mean 71.96, std 22.43, range [24.86, 96.75]